Protein AF-A0AAV1R1V4-F1 (afdb_monomer_lite)

Structure (mmCIF, N/CA/C/O backbone):
data_AF-A0AAV1R1V4-F1
#
_entry.id   AF-A0AAV1R1V4-F1
#
loop_
_atom_site.group_PDB
_atom_site.id
_atom_site.type_symbol
_atom_site.label_atom_id
_atom_site.label_alt_id
_atom_site.label_comp_id
_atom_site.label_asym_id
_atom_site.label_entity_id
_atom_site.label_seq_id
_atom_site.pdbx_PDB_ins_code
_atom_site.Cartn_x
_atom_site.Cartn_y
_atom_site.Cartn_z
_atom_site.occupancy
_atom_site.B_iso_or_equiv
_atom_site.auth_seq_id
_atom_site.auth_comp_id
_atom_site.auth_asym_id
_atom_site.auth_atom_id
_atom_site.pdbx_PDB_model_num
ATOM 1 N N . MET A 1 1 ? 17.880 21.051 2.749 1.00 27.53 1 MET A N 1
ATOM 2 C CA . MET A 1 1 ? 17.413 20.351 3.960 1.00 27.53 1 MET A CA 1
ATOM 3 C C . MET A 1 1 ? 16.060 20.949 4.289 1.00 27.53 1 MET A C 1
ATOM 5 O O . MET A 1 1 ? 16.006 22.038 4.842 1.00 27.53 1 MET A O 1
ATOM 9 N N . ALA A 1 2 ? 14.992 20.362 3.761 1.00 28.17 2 ALA A N 1
ATOM 10 C CA . ALA A 1 2 ? 13.659 20.901 3.965 1.00 28.17 2 ALA A CA 1
ATOM 11 C C . ALA A 1 2 ? 13.100 20.283 5.248 1.00 28.17 2 ALA A C 1
ATOM 13 O O . ALA A 1 2 ? 12.922 19.073 5.330 1.00 28.17 2 ALA A O 1
ATOM 14 N N . VAL A 1 3 ? 12.940 21.111 6.277 1.00 36.62 3 VAL A N 1
ATOM 15 C CA . VAL A 1 3 ? 12.223 20.744 7.497 1.00 36.62 3 VAL A CA 1
ATOM 16 C C . VAL A 1 3 ? 10.755 20.985 7.183 1.00 36.62 3 VAL A C 1
ATOM 18 O O . VAL A 1 3 ? 10.314 22.132 7.149 1.00 36.62 3 VAL A O 1
ATOM 21 N N . TYR A 1 4 ? 10.024 19.926 6.855 1.00 47.38 4 TYR A N 1
ATOM 22 C CA . TYR A 1 4 ? 8.579 20.005 6.696 1.00 47.38 4 TYR A CA 1
ATOM 23 C C . TYR A 1 4 ? 7.939 19.624 8.021 1.00 47.38 4 TYR A C 1
ATOM 25 O O . TYR A 1 4 ? 7.978 18.469 8.436 1.00 47.38 4 TYR A O 1
ATOM 33 N N . ASN A 1 5 ? 7.392 20.635 8.693 1.00 48.94 5 ASN A N 1
ATOM 34 C CA . ASN A 1 5 ? 6.541 20.447 9.854 1.00 48.94 5 ASN A CA 1
ATOM 35 C C . ASN A 1 5 ? 5.344 19.587 9.445 1.00 48.94 5 ASN A C 1
ATOM 37 O O . ASN A 1 5 ? 4.716 19.839 8.415 1.00 48.94 5 ASN A O 1
ATOM 41 N N . HIS A 1 6 ? 5.011 18.594 10.258 1.00 57.38 6 HIS A N 1
ATOM 42 C CA . HIS A 1 6 ? 3.674 18.025 10.228 1.00 57.38 6 HIS A CA 1
ATOM 43 C C . HIS A 1 6 ? 2.670 19.146 10.506 1.00 57.38 6 HIS A C 1
ATOM 45 O O . HIS A 1 6 ? 2.878 19.933 11.429 1.00 57.38 6 HIS A O 1
ATOM 51 N N . ASP A 1 7 ? 1.609 19.245 9.700 1.00 64.69 7 ASP A N 1
ATOM 52 C CA . ASP A 1 7 ? 0.591 20.289 9.891 1.00 64.69 7 ASP A CA 1
ATOM 53 C C . ASP A 1 7 ? -0.180 20.045 11.205 1.00 64.69 7 ASP A C 1
ATOM 55 O O . ASP A 1 7 ? -0.675 20.986 11.827 1.00 64.69 7 ASP A O 1
ATOM 59 N N . VAL A 1 8 ? -0.264 18.776 11.635 1.00 76.19 8 VAL A N 1
ATOM 60 C CA . VAL A 1 8 ? -0.938 18.326 12.858 1.00 76.19 8 VAL A CA 1
ATOM 61 C C . VAL A 1 8 ? -0.197 17.129 13.468 1.00 76.19 8 VAL A C 1
ATOM 63 O O . VAL A 1 8 ? 0.176 16.191 12.758 1.00 76.19 8 VAL A O 1
ATOM 66 N N . GLU A 1 9 ? -0.037 17.141 14.791 1.00 81.38 9 GLU A N 1
ATOM 67 C CA . GLU A 1 9 ? 0.469 16.024 15.593 1.00 81.38 9 GLU A CA 1
ATOM 68 C C . GLU A 1 9 ? -0.684 15.395 16.388 1.00 81.38 9 GLU A C 1
ATOM 70 O O . GLU A 1 9 ? -1.425 16.094 17.083 1.00 81.38 9 GLU A O 1
ATOM 75 N N . LEU A 1 10 ? -0.855 14.076 16.265 1.00 78.81 10 LEU A N 1
ATOM 76 C CA . LEU A 1 10 ? -1.743 13.291 17.121 1.00 78.81 10 LEU A CA 1
ATOM 77 C C . LEU A 1 10 ? -0.886 12.504 18.113 1.00 78.81 10 LEU A C 1
ATOM 79 O O . LEU A 1 10 ? -0.370 11.432 17.793 1.00 78.81 10 LEU A O 1
ATOM 83 N N . ASP A 1 11 ? -0.735 13.061 19.310 1.00 70.88 11 ASP A N 1
ATOM 84 C CA . ASP A 1 11 ? 0.036 12.473 20.404 1.00 70.88 11 ASP A CA 1
ATOM 85 C C . ASP A 1 11 ? -0.834 11.600 21.335 1.00 70.88 11 ASP A C 1
ATOM 87 O O . ASP A 1 11 ? -1.972 11.245 21.041 1.00 70.88 11 ASP A O 1
ATOM 91 N N . GLU A 1 12 ? -0.318 11.200 22.491 1.00 64.69 12 GLU A N 1
ATOM 92 C CA . GLU A 1 12 ? -1.067 10.340 23.417 1.00 64.69 12 GLU A CA 1
ATOM 93 C C . GLU A 1 12 ? -2.233 11.068 24.117 1.00 64.69 12 GLU A C 1
ATOM 95 O O . GLU A 1 12 ? -3.097 10.425 24.726 1.00 64.69 12 GLU A O 1
ATOM 100 N N . PHE A 1 13 ? -2.316 12.397 24.009 1.00 68.12 13 PHE A N 1
ATOM 101 C CA . PHE A 1 13 ? -3.248 13.237 24.755 1.00 68.12 13 PHE A CA 1
ATOM 102 C C . PHE A 1 13 ? -4.506 13.623 23.972 1.00 68.12 13 PHE A C 1
ATOM 104 O O . PHE A 1 13 ? -5.489 14.021 24.605 1.00 68.12 13 PHE A O 1
ATOM 111 N N . PHE A 1 14 ? -4.561 13.446 22.643 1.00 75.94 14 PHE A N 1
ATOM 112 C CA . PHE A 1 14 ? -5.799 13.747 21.907 1.00 75.94 14 PHE A CA 1
ATOM 113 C C . PHE A 1 14 ? -6.952 12.860 22.396 1.00 75.94 14 PHE A C 1
ATOM 115 O O . PHE A 1 14 ? -6.789 11.661 22.624 1.00 75.94 14 PHE A O 1
ATOM 122 N N . SER A 1 15 ? -8.140 13.434 22.560 1.00 73.94 15 SER A N 1
ATOM 123 C CA . SER A 1 15 ? -9.342 12.692 22.940 1.00 73.94 15 SER A CA 1
ATOM 124 C C . SER A 1 15 ? -10.333 12.741 21.792 1.00 73.94 15 SER A C 1
ATOM 126 O O . SER A 1 15 ? -10.807 13.811 21.414 1.00 73.94 15 SER A O 1
ATOM 128 N N . ILE A 1 16 ? -10.628 11.577 21.224 1.00 77.94 16 ILE A N 1
ATOM 129 C CA . ILE A 1 16 ? -11.645 11.409 20.193 1.00 77.94 16 ILE A CA 1
ATOM 130 C C . ILE A 1 16 ? -12.562 10.272 20.621 1.00 77.94 16 ILE A C 1
ATOM 132 O O . ILE A 1 16 ? -12.105 9.287 21.203 1.00 77.94 16 ILE A O 1
ATOM 136 N N . ASN A 1 17 ? -13.858 10.421 20.375 1.00 80.38 17 ASN A N 1
ATOM 137 C CA . ASN A 1 17 ? -14.842 9.404 20.710 1.00 80.38 17 ASN A CA 1
ATOM 138 C C . ASN A 1 17 ? -15.945 9.404 19.651 1.00 80.38 17 ASN A C 1
ATOM 140 O O . ASN A 1 17 ? -16.964 10.079 19.797 1.00 80.38 17 ASN A O 1
ATOM 144 N N . LEU A 1 18 ? -15.692 8.714 18.539 1.00 85.25 18 LEU A N 1
ATOM 145 C CA . LEU A 1 18 ? -16.556 8.713 17.361 1.00 85.25 18 LEU A CA 1
ATOM 146 C C . LEU A 1 18 ? -17.000 7.279 17.057 1.00 85.25 18 LEU A C 1
ATOM 148 O O . LEU A 1 18 ? -16.616 6.686 16.053 1.00 85.25 18 LEU A O 1
ATOM 152 N N . HIS A 1 19 ? -17.851 6.728 17.926 1.00 85.12 19 HIS A N 1
ATOM 153 C CA . HIS A 1 19 ? -18.336 5.339 17.849 1.00 85.12 19 HIS A CA 1
ATOM 154 C C . HIS A 1 19 ? -19.030 4.965 16.540 1.00 85.12 19 HIS A C 1
ATOM 156 O O . HIS A 1 19 ? -19.110 3.789 16.207 1.00 85.12 19 HIS A O 1
ATOM 162 N N . SER A 1 20 ? -19.547 5.949 15.807 1.00 90.06 20 SER A N 1
ATOM 163 C CA . SER A 1 20 ? -20.237 5.749 14.527 1.00 90.06 20 SER A CA 1
ATOM 164 C C . SER A 1 20 ? -19.369 6.079 13.311 1.00 90.06 20 SER A C 1
ATOM 166 O O . SER A 1 20 ? -19.881 6.104 12.194 1.00 90.06 20 SER A O 1
ATOM 168 N N . LEU A 1 21 ? -18.080 6.380 13.505 1.00 92.69 21 LEU A N 1
ATOM 169 C CA . LEU A 1 21 ? -17.182 6.698 12.401 1.00 92.69 21 LEU A CA 1
ATOM 170 C C . LEU A 1 21 ? -16.911 5.442 11.570 1.00 92.69 21 LEU A C 1
ATOM 172 O O . LEU A 1 21 ? -16.396 4.455 12.086 1.00 92.69 21 LEU A O 1
ATOM 176 N N . LEU A 1 22 ? -17.245 5.511 10.282 1.00 92.06 22 LEU A N 1
ATOM 177 C CA . LEU A 1 22 ? -17.006 4.432 9.319 1.00 92.06 22 LEU A CA 1
ATOM 178 C C . LEU A 1 22 ? -15.740 4.675 8.493 1.00 92.06 22 LEU A C 1
ATOM 180 O O . LEU A 1 22 ? -15.014 3.742 8.176 1.00 92.06 22 LEU A O 1
ATOM 184 N N . LYS A 1 23 ? -15.457 5.937 8.155 1.00 93.12 23 LYS A N 1
ATOM 185 C CA . LYS A 1 23 ? -14.339 6.309 7.285 1.00 93.12 23 LYS A CA 1
ATOM 186 C C . LYS A 1 23 ? -13.440 7.323 7.960 1.00 93.12 23 LYS A C 1
ATOM 188 O O . LYS A 1 23 ? -13.929 8.334 8.463 1.00 93.12 23 LYS A O 1
ATOM 193 N N . LEU A 1 24 ? -12.137 7.085 7.906 1.00 91.06 24 LEU A N 1
ATOM 194 C CA . LEU A 1 24 ? -11.121 8.005 8.391 1.00 91.06 24 LEU A CA 1
ATOM 195 C C . LEU A 1 24 ? -10.150 8.345 7.263 1.00 91.06 24 LEU A C 1
ATOM 197 O O . LEU A 1 24 ? -9.556 7.457 6.663 1.00 91.06 24 LEU A O 1
ATOM 201 N N . SER A 1 25 ? -9.942 9.639 7.026 1.00 91.75 25 SER A N 1
ATOM 202 C CA . SER A 1 25 ? -8.880 10.127 6.148 1.00 91.75 25 SER A CA 1
ATOM 203 C C . SER A 1 25 ? -8.007 11.107 6.915 1.00 91.75 25 SER A C 1
ATOM 205 O O . SER A 1 25 ? -8.506 12.117 7.409 1.00 91.75 25 SER A O 1
ATOM 207 N N . LEU A 1 26 ? -6.714 10.815 7.001 1.00 88.62 26 LEU A N 1
ATOM 208 C CA . LEU A 1 26 ? -5.700 11.693 7.573 1.00 88.62 26 LEU A CA 1
ATOM 209 C C . LEU A 1 26 ? -4.742 12.125 6.468 1.00 88.62 26 LEU A C 1
ATOM 211 O O . LEU A 1 26 ? -4.333 11.307 5.645 1.00 88.62 26 LEU A O 1
ATOM 215 N N . THR A 1 27 ? -4.381 13.406 6.461 1.00 87.75 27 THR A N 1
ATOM 216 C CA . THR A 1 27 ? -3.464 13.975 5.471 1.00 87.75 27 THR A CA 1
ATOM 217 C C . THR A 1 27 ? -2.406 14.820 6.170 1.00 87.75 27 THR A C 1
ATOM 219 O O . THR A 1 27 ? -2.764 15.726 6.917 1.00 87.75 27 THR A O 1
ATOM 222 N N . LYS A 1 28 ? -1.117 14.546 5.926 1.00 83.75 28 LYS A N 1
ATOM 223 C CA . LYS A 1 28 ? 0.035 15.266 6.511 1.00 83.75 28 LYS A CA 1
ATOM 224 C C . LYS A 1 28 ? 0.076 15.273 8.048 1.00 83.75 28 LYS A C 1
ATOM 226 O O . LYS A 1 28 ? 0.522 16.241 8.663 1.00 83.75 28 LYS A O 1
ATOM 231 N N . VAL A 1 29 ? -0.371 14.179 8.664 1.00 83.88 29 VAL A N 1
ATOM 232 C CA . VAL A 1 29 ? -0.434 14.027 10.127 1.00 83.88 29 VAL A CA 1
ATOM 233 C C . VAL A 1 29 ? 0.723 13.171 10.633 1.00 83.88 29 VAL A C 1
ATOM 235 O O . VAL A 1 29 ? 0.961 12.089 10.091 1.00 83.88 29 VAL A O 1
ATOM 238 N N . TRP A 1 30 ? 1.401 13.616 11.693 1.00 84.56 30 TRP A N 1
ATOM 239 C CA . TRP A 1 30 ? 2.252 12.724 12.483 1.00 84.56 30 TRP A CA 1
ATOM 240 C C . TRP A 1 30 ? 1.387 11.936 13.461 1.00 84.56 30 TRP A C 1
ATOM 242 O O . TRP A 1 30 ? 0.676 12.520 14.280 1.00 84.56 30 TRP A O 1
ATOM 252 N N . ILE A 1 31 ? 1.418 10.613 13.349 1.00 82.81 31 ILE A N 1
ATOM 253 C CA . ILE A 1 31 ? 0.626 9.697 14.163 1.00 82.81 31 ILE A CA 1
ATOM 254 C C . ILE A 1 31 ? 1.464 8.462 14.477 1.00 82.81 31 ILE A C 1
ATOM 256 O O . ILE A 1 31 ? 1.856 7.722 13.581 1.00 82.81 31 ILE A O 1
ATOM 260 N N . ASN A 1 32 ? 1.752 8.231 15.755 1.00 83.50 32 ASN A N 1
ATOM 261 C CA . ASN A 1 32 ? 2.505 7.054 16.186 1.00 83.50 32 ASN A CA 1
ATOM 262 C C . ASN A 1 32 ? 1.597 5.825 16.414 1.00 83.50 32 ASN A C 1
ATOM 264 O O . ASN A 1 32 ? 0.371 5.933 16.474 1.00 83.50 32 ASN A O 1
ATOM 268 N N . ASP A 1 33 ? 2.191 4.641 16.592 1.00 82.12 33 ASP A N 1
ATOM 269 C CA . ASP A 1 33 ? 1.442 3.386 16.804 1.00 82.12 33 ASP A CA 1
ATOM 270 C C . ASP A 1 33 ? 0.505 3.434 18.032 1.00 82.12 33 ASP A C 1
ATOM 272 O O . ASP A 1 33 ? -0.523 2.754 18.076 1.00 82.12 33 ASP A O 1
ATOM 276 N N . HIS A 1 34 ? 0.845 4.218 19.063 1.00 85.00 34 HIS A N 1
ATOM 277 C CA . HIS A 1 34 ? -0.016 4.398 20.234 1.00 85.00 34 HIS A CA 1
ATOM 278 C C . HIS A 1 34 ? -1.277 5.196 19.879 1.00 85.00 34 HIS A C 1
ATOM 280 O O . HIS A 1 34 ? -2.388 4.760 20.182 1.00 85.00 34 HIS A O 1
ATOM 286 N N . ALA A 1 35 ? -1.110 6.319 19.184 1.00 86.25 35 ALA A N 1
ATOM 287 C CA . ALA A 1 35 ? -2.191 7.156 18.686 1.00 86.25 35 ALA A CA 1
ATOM 288 C C . ALA A 1 35 ? -3.128 6.384 17.741 1.00 86.25 35 ALA A C 1
ATOM 290 O O . ALA A 1 35 ? -4.348 6.480 17.882 1.00 86.25 35 ALA A O 1
ATOM 291 N N . VAL A 1 36 ? -2.583 5.541 16.850 1.00 85.25 36 VAL A N 1
ATOM 292 C CA . VAL A 1 36 ? -3.390 4.645 16.000 1.00 85.25 36 VAL A CA 1
ATOM 293 C C . VAL A 1 36 ? -4.238 3.695 16.850 1.00 85.25 36 VAL A C 1
ATOM 295 O O . VAL A 1 36 ? -5.450 3.621 16.655 1.00 85.25 36 VAL A O 1
ATOM 298 N N . ARG A 1 37 ? -3.648 3.010 17.841 1.00 85.94 37 ARG A N 1
ATOM 299 C CA . ARG A 1 37 ? -4.394 2.090 18.725 1.00 85.94 37 ARG A CA 1
ATOM 300 C C . ARG A 1 37 ? -5.493 2.795 19.513 1.00 85.94 37 ARG A C 1
ATOM 302 O O . ARG A 1 37 ? -6.587 2.253 19.663 1.00 85.94 37 ARG A O 1
ATOM 309 N N . LYS A 1 38 ? -5.224 4.009 19.992 1.00 86.69 38 LYS A N 1
ATOM 310 C CA . LYS A 1 38 ? -6.224 4.837 20.672 1.00 86.69 38 LYS A CA 1
ATOM 311 C C . LYS A 1 38 ? -7.381 5.181 19.736 1.00 86.69 38 LYS A C 1
ATOM 313 O O . LYS A 1 38 ? -8.537 5.042 20.121 1.00 86.69 38 LYS A O 1
ATOM 318 N N . LEU A 1 39 ? -7.078 5.565 18.496 1.00 87.31 39 LEU A N 1
ATOM 319 C CA . LEU A 1 39 ? -8.086 5.866 17.484 1.00 87.31 39 LEU A CA 1
ATOM 320 C C . LEU A 1 39 ? -8.972 4.650 17.192 1.00 87.31 39 LEU A C 1
ATOM 322 O O . LEU A 1 39 ? -10.193 4.782 17.154 1.00 87.31 39 LEU A O 1
ATOM 326 N N . VAL A 1 40 ? -8.360 3.474 17.043 1.00 85.62 40 VAL A N 1
ATOM 327 C CA . VAL A 1 40 ? -9.047 2.193 16.816 1.00 85.62 40 VAL A CA 1
ATOM 328 C C . VAL A 1 40 ? -9.985 1.854 17.974 1.00 85.62 40 VAL A C 1
ATOM 330 O O . VAL A 1 40 ? -11.137 1.495 17.744 1.00 85.62 40 VAL A O 1
ATOM 333 N N . ALA A 1 41 ? -9.531 2.030 19.218 1.00 86.25 41 ALA A N 1
ATOM 334 C CA . ALA A 1 41 ? -10.357 1.804 20.404 1.00 86.25 41 ALA A CA 1
ATOM 335 C C . ALA A 1 41 ? -11.536 2.791 20.504 1.00 86.25 41 ALA A C 1
ATOM 337 O O . ALA A 1 41 ? -12.627 2.418 20.932 1.00 86.25 41 ALA A O 1
ATOM 338 N N . SER A 1 42 ? -11.328 4.042 20.091 1.00 88.06 42 SER A N 1
ATOM 339 C CA . SER A 1 42 ? -12.346 5.099 20.106 1.00 88.06 42 SER A CA 1
ATOM 340 C C . SER A 1 42 ? -13.341 5.043 18.941 1.00 88.06 42 SER A C 1
ATOM 342 O O . SER A 1 42 ? -14.383 5.701 19.002 1.00 88.06 42 SER A O 1
ATOM 344 N N . CYS A 1 43 ? -13.010 4.326 17.864 1.00 90.38 43 CYS A N 1
ATOM 345 C CA . CYS A 1 43 ? -13.773 4.298 16.615 1.00 90.38 43 CYS A CA 1
ATOM 346 C C . CYS A 1 43 ? -13.881 2.855 16.071 1.00 90.38 43 CYS A C 1
ATOM 348 O O . CYS A 1 43 ? -13.325 2.546 15.017 1.00 90.38 43 CYS A O 1
ATOM 350 N N . PRO A 1 44 ? -14.589 1.944 16.765 1.00 87.62 44 PRO A N 1
ATOM 351 C CA . PRO A 1 44 ? -14.555 0.508 16.465 1.00 87.62 44 PRO A CA 1
ATOM 352 C C . PRO A 1 44 ? -15.259 0.099 15.158 1.00 87.62 44 PRO A C 1
ATOM 354 O O . PRO A 1 44 ? -15.099 -1.036 14.712 1.00 87.62 44 PRO A O 1
ATOM 357 N N . LEU A 1 45 ? -16.060 0.986 14.553 1.00 89.69 45 LEU A N 1
ATOM 358 C CA . LEU A 1 45 ? -16.834 0.704 13.336 1.00 89.69 45 LEU A CA 1
ATOM 359 C C . LEU A 1 45 ? -16.137 1.129 12.036 1.00 89.69 45 LEU A C 1
ATOM 361 O O . LEU A 1 45 ? -16.750 1.025 10.974 1.00 89.69 45 LEU A O 1
ATOM 365 N N . ILE A 1 46 ? -14.887 1.600 12.099 1.00 90.00 46 ILE A N 1
ATOM 366 C CA . ILE A 1 46 ? -14.158 2.020 10.900 1.00 90.00 46 ILE A CA 1
ATOM 367 C C . ILE A 1 46 ? -14.004 0.837 9.937 1.00 90.00 46 ILE A C 1
ATOM 369 O O . ILE A 1 46 ? -13.480 -0.216 10.307 1.00 90.00 46 ILE A O 1
ATOM 373 N N . ASP A 1 47 ? -14.425 1.047 8.690 1.00 89.62 47 ASP A N 1
ATOM 374 C CA . ASP A 1 47 ? -14.269 0.107 7.585 1.00 89.62 47 ASP A CA 1
ATOM 375 C C . ASP A 1 47 ? -13.338 0.609 6.463 1.00 89.62 47 ASP A C 1
ATOM 377 O O . ASP A 1 47 ? -12.882 -0.200 5.652 1.00 89.62 47 ASP A O 1
ATOM 381 N N . ASP A 1 48 ? -12.987 1.899 6.451 1.00 88.69 48 ASP A N 1
ATOM 382 C CA . ASP A 1 48 ? -12.113 2.528 5.450 1.00 88.69 48 ASP A CA 1
ATOM 383 C C . ASP A 1 48 ? -11.134 3.517 6.110 1.00 88.69 48 ASP A C 1
ATOM 385 O O . ASP A 1 48 ? -11.551 4.498 6.737 1.00 88.69 48 ASP A O 1
ATOM 389 N N . ILE A 1 49 ? -9.830 3.266 5.964 1.00 87.75 49 ILE A N 1
ATOM 390 C CA . ILE A 1 49 ? -8.757 4.156 6.424 1.00 87.75 49 ILE A CA 1
ATOM 391 C C . ILE A 1 49 ? -7.930 4.634 5.233 1.00 87.75 49 ILE A C 1
ATOM 393 O O . ILE A 1 49 ? -7.424 3.829 4.455 1.00 87.75 49 ILE A O 1
ATOM 397 N N . SER A 1 50 ? -7.700 5.943 5.157 1.00 88.06 50 SER A N 1
ATOM 398 C CA . SER A 1 50 ? -6.752 6.567 4.236 1.00 88.06 50 SER A CA 1
ATOM 399 C C . SER A 1 50 ? -5.730 7.406 5.003 1.00 88.06 50 SER A C 1
ATOM 401 O O . SER A 1 50 ? -6.095 8.347 5.704 1.00 88.06 50 SER A O 1
ATOM 403 N N . LEU A 1 51 ? -4.447 7.082 4.854 1.00 84.75 51 LEU A N 1
ATOM 404 C CA . LEU A 1 51 ? -3.316 7.822 5.413 1.00 84.75 51 LEU A CA 1
ATOM 405 C C . LEU A 1 51 ? -2.501 8.414 4.261 1.00 84.75 51 LEU A C 1
ATOM 407 O O . LEU A 1 51 ? -1.783 7.694 3.569 1.00 84.75 51 LEU A O 1
ATOM 411 N N . ASP A 1 52 ? -2.618 9.720 4.040 1.00 83.50 52 ASP A N 1
ATOM 412 C CA . ASP A 1 52 ? -1.910 10.437 2.980 1.00 83.50 52 ASP A CA 1
ATOM 413 C C . ASP A 1 52 ? -0.812 11.327 3.564 1.00 83.50 52 ASP A C 1
ATOM 415 O O . ASP A 1 52 ? -1.076 12.237 4.343 1.00 83.50 52 ASP A O 1
ATOM 419 N N . ARG A 1 53 ? 0.448 11.089 3.198 1.00 78.81 53 ARG A N 1
ATOM 420 C CA . ARG A 1 53 ? 1.610 11.838 3.715 1.00 78.81 53 ARG A CA 1
ATOM 421 C C . ARG A 1 53 ? 1.714 11.828 5.250 1.00 78.81 53 ARG A C 1
ATOM 423 O O . ARG A 1 53 ? 2.208 12.787 5.838 1.00 78.81 53 ARG A O 1
ATOM 430 N N . CYS A 1 54 ? 1.223 10.775 5.897 1.00 80.00 54 CYS A N 1
ATOM 431 C CA . CYS A 1 54 ? 1.364 10.570 7.339 1.00 80.00 54 CYS A CA 1
ATOM 432 C C . CYS A 1 54 ? 2.690 9.873 7.676 1.00 80.00 54 CYS A C 1
ATOM 434 O O . CYS A 1 54 ? 3.202 9.098 6.868 1.00 80.00 54 CYS A O 1
ATOM 436 N N . SER A 1 55 ? 3.220 10.109 8.876 1.00 77.94 55 SER A N 1
ATOM 437 C CA . SER A 1 55 ? 4.414 9.427 9.405 1.00 77.94 55 SER A CA 1
ATOM 438 C C . SER A 1 55 ? 4.290 9.169 10.910 1.00 77.94 55 SER A C 1
ATOM 440 O O . SER A 1 55 ? 3.292 9.541 11.521 1.00 77.94 55 SER A O 1
ATOM 442 N N . GLY A 1 56 ? 5.290 8.513 11.507 1.00 77.44 56 GLY A N 1
ATOM 443 C CA . GLY A 1 56 ? 5.346 8.211 12.943 1.00 77.44 56 GLY A CA 1
ATOM 444 C C . GLY A 1 56 ? 4.856 6.807 13.309 1.00 77.44 56 GLY A C 1
ATOM 445 O O . GLY A 1 56 ? 5.282 6.267 14.332 1.00 77.44 56 GLY A O 1
ATOM 446 N N . PHE A 1 57 ? 4.024 6.188 12.467 1.00 77.00 57 PHE A N 1
ATOM 447 C CA . PHE A 1 57 ? 3.564 4.810 12.632 1.00 77.00 57 PHE A CA 1
ATOM 448 C C . PHE A 1 57 ? 4.539 3.832 11.964 1.00 77.00 57 PHE A C 1
ATOM 450 O O . PHE A 1 57 ? 5.083 4.112 10.895 1.00 77.00 57 PHE A O 1
ATOM 457 N N . LYS A 1 58 ? 4.759 2.686 12.607 1.00 73.94 58 LYS A N 1
ATOM 458 C CA . LYS A 1 58 ? 5.663 1.610 12.167 1.00 73.94 58 LYS A CA 1
ATOM 459 C C . LYS A 1 58 ? 4.940 0.275 11.988 1.00 73.94 58 LYS A C 1
ATOM 461 O O . LYS A 1 58 ? 5.368 -0.604 11.249 1.00 73.94 58 LYS A O 1
ATOM 466 N N . ASN A 1 59 ? 3.807 0.103 12.658 1.00 73.50 59 ASN A N 1
ATOM 467 C CA . ASN A 1 59 ? 3.079 -1.157 12.636 1.00 73.50 59 ASN A CA 1
ATOM 468 C C . ASN A 1 59 ? 1.652 -0.916 12.174 1.00 73.50 59 ASN A C 1
ATOM 470 O O . ASN A 1 59 ? 0.830 -0.401 12.932 1.00 73.50 59 ASN A O 1
ATOM 474 N N . ILE A 1 60 ? 1.328 -1.326 10.944 1.00 72.75 60 ILE A N 1
ATOM 475 C CA . ILE A 1 60 ? -0.057 -1.243 10.466 1.00 72.75 60 ILE A CA 1
ATOM 476 C C . ILE A 1 60 ? -0.962 -2.211 11.244 1.00 72.75 60 ILE A C 1
ATOM 478 O O . ILE A 1 60 ? -2.145 -1.939 11.385 1.00 72.75 60 ILE A O 1
ATOM 482 N N . ASP A 1 61 ? -0.405 -3.247 11.881 1.00 72.69 61 ASP A N 1
ATOM 483 C CA . ASP A 1 61 ? -1.094 -4.106 12.858 1.00 72.69 61 ASP A CA 1
ATOM 484 C C . ASP A 1 61 ? -1.750 -3.337 14.006 1.00 72.69 61 ASP A C 1
ATOM 486 O O . ASP A 1 61 ? -2.674 -3.847 14.639 1.00 72.69 61 ASP A O 1
ATOM 490 N N . ALA A 1 62 ? -1.337 -2.092 14.262 1.00 72.12 62 ALA A N 1
ATOM 491 C CA . ALA A 1 62 ? -2.033 -1.211 15.190 1.00 72.12 62 ALA A CA 1
ATOM 492 C C . ALA A 1 62 ? -3.524 -1.029 14.833 1.00 72.12 62 ALA A C 1
ATOM 494 O O . ALA A 1 62 ? -4.326 -0.770 15.730 1.00 72.12 62 ALA A O 1
ATOM 495 N N . VAL A 1 63 ? -3.913 -1.214 13.562 1.00 74.25 63 VAL A N 1
ATOM 496 C CA . VAL A 1 63 ? -5.315 -1.213 13.103 1.00 74.25 63 VAL A CA 1
ATOM 497 C C . VAL A 1 63 ? -6.013 -2.571 13.222 1.00 74.25 63 VAL A C 1
ATOM 499 O O . VAL A 1 63 ? -7.212 -2.655 12.976 1.00 74.25 63 VAL A O 1
ATOM 502 N N . GLY A 1 64 ? -5.306 -3.629 13.633 1.00 71.94 64 GLY A N 1
ATOM 503 C CA . GLY A 1 64 ? -5.829 -4.999 13.724 1.00 71.94 64 GLY A CA 1
ATOM 504 C C . GLY A 1 64 ? -7.004 -5.169 14.695 1.00 71.94 64 GLY A C 1
ATOM 505 O O . GLY A 1 64 ? -7.726 -6.158 14.620 1.00 71.94 64 GLY A O 1
ATOM 506 N N . GLY A 1 65 ? -7.250 -4.188 15.570 1.00 72.31 65 GLY A N 1
ATOM 507 C CA . GLY A 1 65 ? -8.453 -4.133 16.406 1.00 72.31 65 GLY A CA 1
ATOM 508 C C . GLY A 1 65 ? -9.749 -3.795 15.649 1.00 72.31 65 GLY A C 1
ATOM 509 O O . GLY A 1 65 ? -10.830 -3.938 16.217 1.00 72.31 65 GLY A O 1
ATOM 510 N N . LEU A 1 66 ? -9.674 -3.356 14.387 1.00 78.31 66 LEU A N 1
ATOM 511 C CA . LEU A 1 66 ? -10.840 -3.018 13.568 1.00 78.31 66 LEU A CA 1
ATOM 512 C C . LEU A 1 66 ? -11.395 -4.256 12.862 1.00 78.31 66 LEU A C 1
ATOM 514 O O . LEU A 1 66 ? -10.980 -4.622 11.765 1.00 78.31 66 LEU A O 1
ATOM 518 N N . LEU A 1 67 ? -12.398 -4.878 13.479 1.00 78.00 67 LEU A N 1
ATOM 519 C CA . LEU A 1 67 ? -13.026 -6.099 12.958 1.00 78.00 67 LEU A CA 1
ATOM 520 C C . LEU A 1 67 ? -13.820 -5.885 11.657 1.00 78.00 67 LEU A C 1
ATOM 522 O O . LEU A 1 67 ? -14.102 -6.850 10.954 1.00 78.00 67 LEU A O 1
ATOM 526 N N . GLN A 1 68 ? -14.208 -4.642 11.356 1.00 81.50 68 GLN A N 1
ATOM 527 C CA . GLN A 1 68 ? -15.007 -4.283 10.177 1.00 81.50 68 GLN A CA 1
ATOM 528 C C . GLN A 1 68 ? -14.167 -3.703 9.035 1.00 81.50 68 GLN A C 1
ATOM 530 O O . GLN A 1 68 ? -14.729 -3.266 8.033 1.00 81.50 68 GLN A O 1
ATOM 535 N N . LEU A 1 69 ? -12.840 -3.677 9.178 1.00 79.62 69 LEU A N 1
ATOM 536 C CA . LEU A 1 69 ? -11.951 -3.032 8.224 1.00 79.62 69 LEU A CA 1
ATOM 537 C C . LEU A 1 69 ? -12.004 -3.722 6.857 1.00 79.62 69 LEU A C 1
ATOM 539 O O . LEU A 1 69 ? -11.695 -4.905 6.731 1.00 79.62 69 LEU A O 1
ATOM 543 N N . LYS A 1 70 ? -12.392 -2.965 5.829 1.00 82.75 70 LYS A N 1
ATOM 544 C CA . LYS A 1 70 ? -12.491 -3.410 4.428 1.00 82.75 70 LYS A CA 1
ATOM 545 C C . LYS A 1 70 ? -11.437 -2.772 3.539 1.00 82.75 70 LYS A C 1
ATOM 547 O O . LYS A 1 70 ? -11.154 -3.281 2.456 1.00 82.75 70 LYS A O 1
ATOM 552 N N . LYS A 1 71 ? -10.874 -1.634 3.941 1.00 82.56 71 LYS A N 1
ATOM 553 C CA . LYS A 1 71 ? -9.890 -0.921 3.132 1.00 82.56 71 LYS A CA 1
ATOM 554 C C . LYS A 1 71 ? -8.892 -0.171 3.999 1.00 82.56 71 LYS A C 1
ATOM 556 O O . LYS A 1 71 ? -9.272 0.537 4.928 1.00 82.56 71 LYS A O 1
ATOM 561 N N . ILE A 1 72 ? -7.620 -0.287 3.628 1.00 81.06 72 ILE A N 1
ATOM 562 C CA . ILE A 1 72 ? -6.557 0.585 4.110 1.00 81.06 72 ILE A CA 1
ATOM 563 C C . ILE A 1 72 ? -5.763 1.100 2.918 1.00 81.06 72 ILE A C 1
ATOM 565 O O . ILE A 1 72 ? -5.196 0.340 2.135 1.00 81.06 72 ILE A O 1
ATOM 569 N N . GLN A 1 73 ? -5.685 2.413 2.796 1.00 82.25 73 GLN A N 1
ATOM 570 C CA . GLN A 1 73 ? -4.885 3.084 1.794 1.00 82.25 73 GLN A CA 1
ATOM 571 C C . GLN A 1 73 ? -3.794 3.893 2.484 1.00 82.25 73 GLN A C 1
ATOM 573 O O . GLN A 1 73 ? -4.079 4.755 3.308 1.00 82.25 73 GLN A O 1
ATOM 578 N N . ILE A 1 74 ? -2.541 3.616 2.137 1.00 78.31 74 ILE A N 1
ATOM 579 C CA . ILE A 1 74 ? -1.380 4.349 2.628 1.00 78.31 74 ILE A CA 1
ATOM 580 C C . ILE A 1 74 ? -0.649 4.960 1.436 1.00 78.31 74 ILE A C 1
ATOM 582 O O . ILE A 1 74 ? -0.110 4.263 0.575 1.00 78.31 74 ILE A O 1
ATOM 586 N N . CYS A 1 75 ? -0.615 6.285 1.403 1.00 77.12 75 CYS A N 1
ATOM 587 C CA . CYS A 1 75 ? 0.123 7.066 0.424 1.00 77.12 75 CYS A CA 1
ATOM 588 C C . CYS A 1 75 ? 1.310 7.730 1.124 1.00 77.12 75 CYS A C 1
ATOM 590 O O . CYS A 1 75 ? 1.157 8.719 1.838 1.00 77.12 75 CYS A O 1
ATOM 592 N N . LEU A 1 76 ? 2.504 7.176 0.927 1.00 70.75 76 LEU A N 1
ATOM 593 C CA . LEU A 1 76 ? 3.746 7.689 1.493 1.00 70.75 76 LEU A CA 1
ATOM 594 C C . LEU A 1 76 ? 4.395 8.687 0.531 1.00 70.75 76 LEU A C 1
ATOM 596 O O . LEU A 1 76 ? 4.507 8.428 -0.668 1.00 70.75 76 LEU A O 1
ATOM 600 N N . TYR A 1 77 ? 4.858 9.815 1.072 1.00 64.94 77 TYR A N 1
ATOM 601 C CA . TYR A 1 77 ? 5.604 10.844 0.344 1.00 64.94 77 TYR A CA 1
ATOM 602 C C . TYR A 1 77 ? 6.887 11.170 1.110 1.00 64.94 77 TYR A C 1
ATOM 604 O O . TYR A 1 77 ? 6.843 11.419 2.313 1.00 64.94 77 TYR A O 1
ATOM 612 N N . LEU A 1 78 ? 8.030 11.149 0.424 1.00 51.25 78 LEU A N 1
ATOM 613 C CA . LEU A 1 78 ? 9.367 11.126 1.040 1.00 51.25 78 LEU A CA 1
ATOM 614 C C . LEU A 1 78 ? 10.05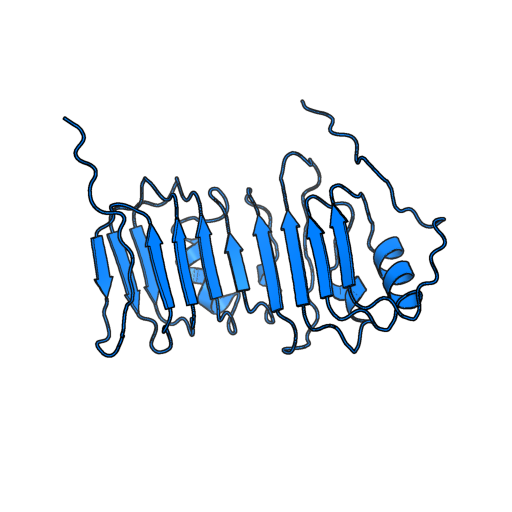8 12.478 1.172 1.00 51.25 78 LEU A C 1
ATOM 616 O O . LEU A 1 78 ? 11.276 12.547 1.307 1.00 51.25 78 LEU A O 1
ATOM 620 N N . ASP A 1 79 ? 9.285 13.551 1.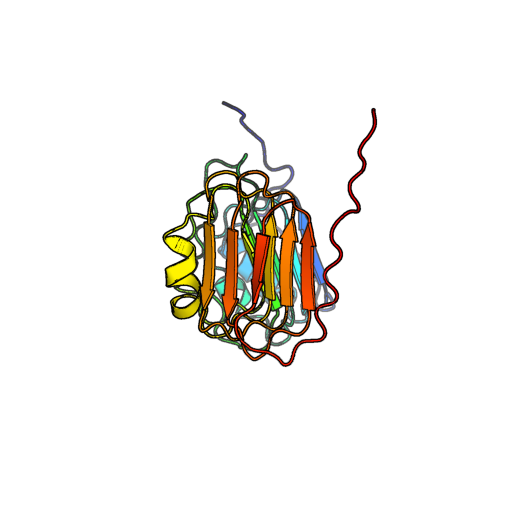265 1.00 52.56 79 ASP A N 1
ATOM 621 C CA . ASP A 1 79 ? 9.825 14.763 1.882 1.00 52.56 79 ASP A CA 1
ATOM 622 C C . ASP A 1 79 ? 10.016 14.580 3.411 1.00 52.56 79 ASP A C 1
ATOM 624 O O . ASP A 1 79 ? 10.588 15.441 4.077 1.00 52.56 79 ASP A O 1
ATOM 628 N N . LEU A 1 80 ? 9.557 13.446 3.968 1.00 50.06 80 LEU A N 1
ATOM 629 C CA . LEU A 1 80 ? 9.636 13.068 5.379 1.00 50.06 80 LEU A CA 1
ATOM 630 C C . LEU A 1 80 ? 10.824 12.123 5.622 1.00 50.06 80 LEU A C 1
ATOM 632 O O . LEU A 1 80 ? 10.869 11.004 5.113 1.00 50.06 80 LEU A O 1
ATOM 636 N N . VAL A 1 81 ? 11.782 12.599 6.418 1.00 43.12 81 VAL A N 1
ATOM 637 C CA . VAL A 1 81 ? 13.096 11.984 6.694 1.00 43.12 81 VAL A CA 1
ATOM 638 C C . VAL A 1 81 ? 13.007 10.597 7.349 1.00 43.12 81 VAL A C 1
ATOM 640 O O . VAL A 1 81 ? 13.944 9.814 7.226 1.00 43.12 81 VAL A O 1
ATOM 643 N N . ASP A 1 82 ? 11.883 10.260 7.981 1.00 50.41 82 ASP A N 1
ATOM 644 C CA . ASP A 1 82 ? 11.797 9.068 8.833 1.00 50.41 82 ASP A CA 1
ATOM 645 C C . ASP A 1 82 ? 11.288 7.803 8.133 1.00 50.41 82 ASP A C 1
ATOM 647 O O . ASP A 1 82 ? 11.319 6.727 8.730 1.00 50.41 82 ASP A O 1
ATOM 651 N N . GLY A 1 83 ? 10.866 7.893 6.865 1.00 51.09 83 GLY A N 1
ATOM 652 C CA . GLY A 1 83 ? 10.275 6.756 6.155 1.00 51.09 83 GLY A CA 1
ATOM 653 C C . GLY A 1 83 ? 9.058 6.170 6.888 1.00 51.09 83 GLY A C 1
ATOM 654 O O . GLY A 1 83 ? 8.662 6.603 7.967 1.00 51.09 83 GLY A O 1
ATOM 655 N N . VAL A 1 84 ? 8.412 5.179 6.285 1.00 52.94 84 VAL A N 1
ATOM 656 C CA . VAL A 1 84 ? 7.451 4.339 7.007 1.00 52.94 84 VAL A CA 1
ATOM 657 C C . VAL A 1 84 ? 7.923 2.913 6.812 1.00 52.94 84 VAL A C 1
ATOM 659 O O . VAL A 1 84 ? 7.812 2.343 5.727 1.00 52.94 84 VAL A O 1
ATOM 662 N N . GLU A 1 85 ? 8.521 2.359 7.859 1.00 57.69 85 GLU A N 1
ATOM 663 C CA . GLU A 1 85 ? 8.799 0.933 7.934 1.00 57.69 85 GLU A CA 1
ATOM 664 C C . GLU A 1 85 ? 7.506 0.262 8.367 1.00 57.69 85 GLU A C 1
ATOM 666 O O . GLU A 1 85 ? 7.087 0.456 9.495 1.00 57.69 85 GLU A O 1
ATOM 671 N N . ILE A 1 86 ? 6.847 -0.466 7.467 1.00 60.84 86 ILE A N 1
ATOM 672 C CA . ILE A 1 86 ? 5.727 -1.334 7.834 1.00 60.84 86 ILE A CA 1
ATOM 673 C C . ILE A 1 86 ? 6.336 -2.690 8.166 1.00 60.84 86 ILE A C 1
ATOM 675 O O . ILE A 1 86 ? 6.767 -3.399 7.259 1.00 60.84 86 ILE A O 1
ATOM 679 N N . GLU A 1 87 ? 6.440 -3.017 9.452 1.00 59.81 87 GLU A N 1
ATOM 680 C CA . GLU A 1 87 ? 7.093 -4.260 9.896 1.00 59.81 87 GLU A CA 1
ATOM 681 C C . GLU A 1 87 ? 6.157 -5.477 9.834 1.00 59.81 87 GLU A C 1
ATOM 683 O O . GLU A 1 87 ? 6.607 -6.605 9.620 1.00 59.81 87 GLU A O 1
ATOM 688 N N . SER A 1 88 ? 4.851 -5.244 9.957 1.00 61.88 88 SER A N 1
ATOM 689 C CA . SER A 1 88 ? 3.809 -6.269 9.925 1.00 61.88 88 SER A CA 1
ATOM 690 C C . SER A 1 88 ? 2.532 -5.723 9.293 1.00 61.88 88 SER A C 1
ATOM 692 O O . SER A 1 88 ? 2.342 -4.505 9.282 1.00 61.88 88 SER A O 1
ATOM 694 N N . CYS A 1 89 ? 1.700 -6.617 8.753 1.00 64.19 89 CYS A N 1
ATOM 695 C CA . CYS A 1 89 ? 0.410 -6.332 8.129 1.00 64.19 89 CYS A CA 1
ATOM 696 C C . CYS A 1 89 ? -0.703 -7.179 8.746 1.00 64.19 89 CYS A C 1
ATOM 698 O O . CYS A 1 89 ? -0.461 -8.355 9.030 1.00 64.19 89 CYS A O 1
ATOM 700 N N . PRO A 1 90 ? -1.942 -6.654 8.847 1.00 63.91 90 PRO A N 1
ATOM 701 C CA . PRO A 1 90 ? -3.034 -7.439 9.379 1.00 63.91 90 PRO A CA 1
ATOM 702 C C . PRO A 1 90 ? -3.238 -8.703 8.537 1.00 63.91 90 PRO A C 1
ATOM 704 O O . PRO A 1 90 ? -3.303 -8.651 7.304 1.00 63.91 90 PRO A O 1
ATOM 707 N N . GLU A 1 91 ? -3.346 -9.843 9.220 1.00 58.66 91 GLU A N 1
ATOM 708 C CA . GLU A 1 91 ? -3.443 -11.169 8.596 1.00 58.66 91 GLU A CA 1
ATOM 709 C C . GLU A 1 91 ? -4.762 -11.395 7.841 1.00 58.66 91 GLU A C 1
ATOM 711 O O . GLU A 1 91 ? -4.899 -12.373 7.105 1.00 58.66 91 GLU A O 1
ATOM 716 N N . SER A 1 92 ? -5.761 -10.520 8.013 1.00 58.44 92 SER A N 1
ATOM 717 C CA . SER A 1 92 ? -7.066 -10.739 7.401 1.00 58.44 92 SER A CA 1
ATOM 718 C C . SER A 1 92 ? -7.022 -10.478 5.891 1.00 58.44 92 SER A C 1
ATOM 720 O O . SER A 1 92 ? -6.632 -9.424 5.401 1.00 58.44 92 SER A O 1
ATOM 722 N N . SER A 1 93 ? -7.472 -11.463 5.121 1.00 50.88 93 SER A N 1
ATOM 723 C CA . SER A 1 93 ? -7.511 -11.442 3.654 1.00 50.88 93 SER A CA 1
ATOM 724 C C . SER A 1 93 ? -8.617 -10.552 3.070 1.00 50.88 93 SER A C 1
ATOM 726 O O . SER A 1 93 ? -8.850 -10.560 1.860 1.00 50.88 93 SER A O 1
ATOM 728 N N . HIS A 1 94 ? -9.344 -9.817 3.913 1.00 53.44 94 HIS A N 1
ATOM 729 C CA . HIS A 1 94 ? -10.617 -9.192 3.553 1.00 53.44 94 HIS A CA 1
ATOM 730 C C . HIS A 1 94 ? -10.527 -7.711 3.209 1.00 53.44 94 HIS A C 1
ATOM 732 O O . HIS A 1 94 ? -11.527 -7.159 2.746 1.00 53.44 94 HIS A O 1
ATOM 738 N N . PHE A 1 95 ? -9.375 -7.068 3.405 1.00 62.12 95 PHE A N 1
ATOM 739 C CA . PHE A 1 95 ? -9.243 -5.648 3.117 1.00 62.12 95 PHE A CA 1
ATOM 740 C C . PHE A 1 95 ? -8.299 -5.359 1.960 1.00 62.12 95 PHE A C 1
ATOM 742 O O . PHE A 1 95 ? -7.260 -5.989 1.770 1.00 62.12 95 PHE A O 1
ATOM 749 N N . LEU A 1 96 ? -8.680 -4.357 1.175 1.00 62.41 96 LEU A N 1
ATOM 750 C CA . LEU A 1 96 ? -7.819 -3.793 0.154 1.00 62.41 96 LEU A CA 1
ATOM 751 C C . LEU A 1 96 ? -6.730 -2.989 0.857 1.00 62.41 96 LEU A C 1
ATOM 753 O O . LEU A 1 96 ? -6.992 -1.876 1.316 1.00 62.41 96 LEU A O 1
ATOM 757 N N . PHE A 1 97 ? -5.526 -3.546 0.935 1.00 67.12 97 PHE A N 1
ATOM 758 C CA . PHE A 1 97 ? -4.348 -2.782 1.309 1.00 67.12 97 PHE A CA 1
ATOM 759 C C . PHE A 1 97 ? -3.704 -2.207 0.047 1.00 67.12 97 PHE A C 1
ATOM 761 O O . PHE A 1 97 ? -3.400 -2.961 -0.874 1.00 67.12 97 PHE A O 1
ATOM 768 N N . SER A 1 98 ? -3.565 -0.879 -0.008 1.00 66.81 98 SER A N 1
ATOM 769 C CA . SER A 1 98 ? -2.941 -0.148 -1.113 1.00 66.81 98 SER A CA 1
ATOM 770 C C . SER A 1 98 ? -1.800 0.715 -0.603 1.00 66.81 98 SER A C 1
ATOM 772 O O . SER A 1 98 ? -2.015 1.566 0.258 1.00 66.81 98 SER A O 1
ATOM 774 N N . LEU A 1 99 ? -0.616 0.549 -1.189 1.00 67.62 99 LEU A N 1
ATOM 775 C CA . LEU A 1 99 ? 0.583 1.296 -0.819 1.00 67.62 99 LEU A CA 1
ATOM 776 C C . LEU A 1 99 ? 1.153 2.074 -2.008 1.00 67.62 99 LEU A C 1
ATOM 778 O O . LEU A 1 99 ? 1.425 1.481 -3.052 1.00 67.62 99 LEU A O 1
ATOM 782 N N . ARG A 1 100 ? 1.384 3.381 -1.822 1.00 68.12 100 ARG A N 1
ATOM 783 C CA . ARG A 1 100 ? 2.148 4.242 -2.741 1.00 68.12 100 ARG A CA 1
ATOM 784 C C . ARG A 1 100 ? 3.425 4.748 -2.073 1.00 68.12 100 ARG A C 1
ATOM 786 O O . ARG A 1 100 ? 3.335 5.297 -0.984 1.00 68.12 100 ARG A O 1
ATOM 793 N N . SER A 1 101 ? 4.592 4.565 -2.702 1.00 64.25 101 SER A N 1
ATOM 794 C CA . SER A 1 101 ? 5.901 4.990 -2.162 1.00 64.25 101 SER A CA 1
ATOM 795 C C . SER A 1 101 ? 6.853 5.497 -3.251 1.00 64.25 101 SER A C 1
ATOM 797 O O . SER A 1 101 ? 6.875 4.931 -4.344 1.00 64.25 101 SER A O 1
ATOM 799 N N . GLU A 1 102 ? 7.649 6.530 -2.926 1.00 59.19 102 GLU A N 1
ATOM 800 C CA . GLU A 1 102 ? 8.609 7.202 -3.821 1.00 59.19 102 GLU A CA 1
ATOM 801 C C . GLU A 1 102 ? 10.108 6.986 -3.500 1.00 59.19 102 GLU A C 1
ATOM 803 O O . GLU A 1 102 ? 10.942 7.626 -4.144 1.00 59.19 102 GLU A O 1
ATOM 808 N N . GLN A 1 103 ? 10.515 6.075 -2.592 1.00 54.09 103 GLN A N 1
ATOM 809 C CA . GLN A 1 103 ? 11.931 5.690 -2.312 1.00 54.09 103 GLN A CA 1
ATOM 810 C C . GLN A 1 103 ? 12.092 4.217 -1.884 1.00 54.09 103 GLN A C 1
ATOM 812 O O . GLN A 1 103 ? 11.140 3.537 -1.502 1.00 54.09 103 GLN A O 1
ATOM 817 N N . HIS A 1 104 ? 13.344 3.739 -1.942 1.00 49.34 104 HIS A N 1
ATOM 818 C CA . HIS A 1 104 ? 13.803 2.427 -1.480 1.00 49.34 104 HIS A CA 1
ATOM 819 C C . HIS A 1 104 ? 13.876 2.338 0.053 1.00 49.34 104 HIS A C 1
ATOM 821 O O . HIS A 1 104 ? 14.967 2.268 0.593 1.00 49.34 104 HIS A O 1
ATOM 827 N N . ILE A 1 105 ? 12.762 2.295 0.770 1.00 49.06 105 ILE A N 1
ATOM 828 C CA . ILE A 1 105 ? 12.711 1.572 2.051 1.00 49.06 105 ILE A CA 1
ATOM 829 C C . ILE A 1 105 ? 11.286 1.077 2.184 1.00 49.06 105 ILE A C 1
ATOM 831 O O . ILE A 1 105 ? 10.386 1.860 2.455 1.00 49.06 105 ILE A O 1
ATOM 835 N N . LEU A 1 106 ? 11.092 -0.222 1.992 1.00 51.94 106 LEU A N 1
ATOM 836 C CA . LEU A 1 106 ? 9.912 -0.920 2.471 1.00 51.94 106 LEU A CA 1
ATOM 837 C C . LEU A 1 106 ? 10.356 -2.337 2.835 1.00 51.94 106 LEU A C 1
ATOM 839 O O . LEU A 1 106 ? 10.601 -3.153 1.950 1.00 51.94 106 LEU A O 1
ATOM 843 N N . LYS A 1 107 ? 10.396 -2.657 4.131 1.00 57.12 107 LYS A N 1
ATOM 844 C CA . LYS A 1 107 ? 10.277 -4.046 4.608 1.00 57.12 107 LYS A CA 1
ATOM 845 C C . LYS A 1 107 ? 8.820 -4.531 4.491 1.00 57.12 107 LYS A C 1
ATOM 847 O O . LYS A 1 107 ? 8.346 -5.284 5.320 1.00 57.12 107 LYS A O 1
ATOM 852 N N . VAL A 1 108 ? 8.110 -4.121 3.438 1.00 57.84 108 VAL A N 1
ATOM 853 C CA . VAL A 1 108 ? 6.738 -4.581 3.151 1.00 57.84 108 VAL A CA 1
ATOM 854 C C . VAL A 1 108 ? 6.752 -6.014 2.615 1.00 57.84 108 VAL A C 1
ATOM 856 O O . VAL A 1 108 ? 5.707 -6.624 2.457 1.00 57.84 108 VAL A O 1
ATOM 859 N N . ASP A 1 109 ? 7.936 -6.591 2.405 1.00 59.16 109 ASP A N 1
ATOM 860 C CA . ASP A 1 109 ? 8.162 -7.996 2.056 1.00 59.16 109 ASP A CA 1
ATOM 861 C C . ASP A 1 109 ? 7.498 -8.994 3.028 1.00 59.16 109 ASP A C 1
ATOM 863 O O . ASP A 1 109 ? 7.321 -10.157 2.675 1.00 59.16 109 ASP A O 1
ATOM 867 N N . THR A 1 110 ? 7.137 -8.565 4.243 1.00 61.38 110 THR A N 1
ATOM 868 C CA . THR A 1 110 ? 6.401 -9.373 5.230 1.00 61.38 110 THR A CA 1
ATOM 869 C C . THR A 1 110 ? 4.880 -9.343 5.028 1.00 61.38 110 THR A C 1
ATOM 871 O O . THR A 1 110 ? 4.160 -10.140 5.625 1.00 61.38 110 THR A O 1
ATOM 874 N N . CYS A 1 111 ? 4.371 -8.462 4.164 1.00 68.56 111 CYS A N 1
ATOM 875 C CA . CYS A 1 111 ? 2.950 -8.185 3.994 1.00 68.56 111 CYS A CA 1
ATOM 876 C C . CYS A 1 111 ? 2.271 -9.161 3.019 1.00 68.56 111 CYS A C 1
ATOM 878 O O . CYS A 1 111 ? 1.944 -8.819 1.880 1.00 68.56 111 CYS A O 1
ATOM 880 N N . GLN A 1 112 ? 2.040 -10.395 3.471 1.00 75.75 112 GLN A N 1
ATOM 881 C CA . GLN A 1 112 ? 1.483 -11.464 2.631 1.00 75.75 112 GLN A CA 1
ATOM 882 C C . GLN A 1 112 ? -0.002 -11.283 2.266 1.00 75.75 112 GLN A C 1
ATOM 884 O O . GLN A 1 112 ? -0.482 -11.996 1.391 1.00 75.75 112 GLN A O 1
ATOM 889 N N . SER A 1 113 ? -0.723 -10.347 2.896 1.00 75.81 113 SER A N 1
ATOM 890 C CA . SER A 1 113 ? -2.141 -10.039 2.633 1.00 75.81 113 SER A CA 1
ATOM 891 C C . SER A 1 113 ? -2.364 -8.895 1.626 1.00 75.81 113 SER A C 1
ATOM 893 O O . SER A 1 113 ? -3.506 -8.531 1.344 1.00 75.81 113 SER A O 1
ATOM 895 N N . LEU A 1 114 ? -1.296 -8.315 1.062 1.00 77.75 114 LEU A N 1
ATOM 896 C CA . LEU A 1 114 ? -1.379 -7.175 0.144 1.00 77.75 114 LEU A CA 1
ATOM 897 C C . LEU A 1 114 ? -2.037 -7.552 -1.198 1.00 77.75 114 LEU A C 1
ATOM 899 O O . LEU A 1 114 ? -1.451 -8.281 -1.996 1.00 77.75 114 LEU A O 1
ATOM 903 N N . LYS A 1 115 ? -3.217 -6.981 -1.474 1.00 81.81 115 LYS A N 1
ATOM 904 C CA . LYS A 1 115 ? -3.966 -7.182 -2.731 1.00 81.81 115 LYS A CA 1
ATOM 905 C C . LYS A 1 115 ? -3.700 -6.136 -3.810 1.00 81.81 115 LYS A C 1
ATOM 907 O O . LYS A 1 115 ? -3.822 -6.456 -4.987 1.00 81.81 115 LYS A O 1
ATOM 912 N N . SER A 1 116 ? -3.342 -4.902 -3.447 1.00 81.31 116 SER A N 1
ATOM 913 C CA . SER A 1 116 ? -3.082 -3.832 -4.417 1.00 81.31 116 SER A CA 1
ATOM 914 C C . SER A 1 116 ? -1.800 -3.080 -4.094 1.00 81.31 116 SER A C 1
ATOM 916 O O . SER A 1 116 ? -1.601 -2.622 -2.976 1.00 81.31 116 SER A O 1
ATOM 918 N N . LEU A 1 117 ? -0.931 -2.879 -5.078 1.00 80.50 117 LEU A N 1
ATOM 919 C CA . LEU A 1 117 ? 0.328 -2.171 -4.872 1.00 80.50 117 LEU A CA 1
ATOM 920 C C . LEU A 1 117 ? 0.544 -1.114 -5.946 1.00 80.50 117 LEU A C 1
ATOM 922 O O . LEU A 1 117 ? 0.387 -1.382 -7.135 1.00 80.50 117 LEU A O 1
ATOM 926 N N . HIS A 1 118 ? 0.949 0.082 -5.519 1.00 79.81 118 HIS A N 1
ATOM 927 C CA . HIS A 1 118 ? 1.252 1.197 -6.402 1.00 79.81 118 HIS A CA 1
ATOM 928 C C . HIS A 1 118 ? 2.686 1.705 -6.184 1.00 79.81 118 HIS A C 1
ATOM 930 O O . HIS A 1 118 ? 2.896 2.741 -5.549 1.00 79.81 118 HIS A O 1
ATOM 936 N N . PRO A 1 119 ? 3.726 0.993 -6.642 1.00 72.19 119 PRO A N 1
ATOM 937 C CA . PRO A 1 119 ? 5.084 1.448 -6.415 1.00 72.19 119 PRO A CA 1
ATOM 938 C C . PRO A 1 119 ? 5.460 2.558 -7.407 1.00 72.19 119 PRO A C 1
ATOM 940 O O . PRO A 1 119 ? 5.182 2.449 -8.603 1.00 72.19 119 PRO A O 1
ATOM 943 N N . SER A 1 120 ? 6.126 3.612 -6.928 1.00 68.00 120 SER A N 1
ATOM 944 C CA . SER A 1 120 ? 6.620 4.695 -7.784 1.00 68.00 120 SER A CA 1
ATOM 945 C C . SER A 1 120 ? 8.136 4.605 -8.054 1.00 68.00 120 SER A C 1
ATOM 947 O O . SER A 1 120 ? 8.837 3.738 -7.524 1.00 68.00 120 SER A O 1
ATOM 949 N N . SER A 1 121 ? 8.610 5.491 -8.942 1.00 57.22 121 SER A N 1
ATOM 950 C CA . SER A 1 121 ? 9.880 5.552 -9.695 1.00 57.22 121 SER A CA 1
ATOM 951 C C . SER A 1 121 ? 11.157 4.920 -9.130 1.00 57.22 121 SER A C 1
ATOM 953 O O . SER A 1 121 ? 12.000 4.438 -9.890 1.00 57.22 121 SER A O 1
ATOM 955 N N . SER A 1 122 ? 11.352 4.962 -7.824 1.00 55.53 122 SER A N 1
ATOM 956 C CA . SER A 1 122 ? 12.581 4.561 -7.142 1.00 55.53 122 SER A CA 1
ATOM 957 C C . SER A 1 122 ? 12.469 3.182 -6.505 1.00 55.53 122 SER A C 1
ATOM 959 O O . SER A 1 122 ? 13.495 2.557 -6.283 1.00 55.53 122 SER A O 1
ATOM 961 N N . PHE A 1 123 ? 11.256 2.700 -6.237 1.00 56.41 123 PHE A N 1
ATOM 962 C CA . PHE A 1 123 ? 11.022 1.384 -5.659 1.00 56.41 123 PHE A CA 1
ATOM 963 C C . PHE A 1 123 ? 11.207 0.275 -6.692 1.00 56.41 123 PHE A C 1
ATOM 965 O O . PHE A 1 123 ? 11.488 -0.864 -6.355 1.00 56.41 123 PHE A O 1
ATOM 972 N N . VAL A 1 124 ? 11.052 0.600 -7.968 1.00 59.12 124 VAL A N 1
ATOM 973 C CA . VAL A 1 124 ? 10.960 -0.386 -9.032 1.00 59.12 124 VAL A CA 1
ATO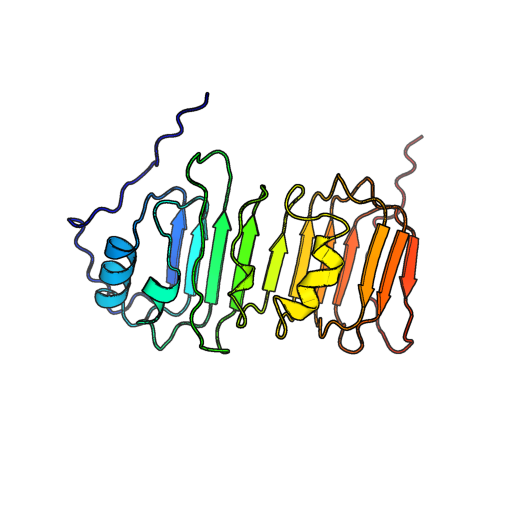M 974 C C . VAL A 1 124 ? 12.319 -0.541 -9.716 1.00 59.12 124 VAL A C 1
ATOM 976 O O . VAL A 1 124 ? 12.751 0.332 -10.468 1.00 59.12 124 VAL A O 1
ATOM 979 N N . THR A 1 125 ? 13.006 -1.647 -9.426 1.00 61.53 125 THR A N 1
ATOM 980 C CA . THR A 1 125 ? 14.218 -2.087 -10.135 1.00 61.53 125 THR A CA 1
ATOM 981 C C . THR A 1 125 ? 13.991 -3.442 -10.789 1.00 61.53 125 THR A C 1
ATOM 983 O O . THR A 1 125 ? 13.133 -4.213 -10.357 1.00 61.53 125 THR A O 1
ATOM 986 N N . ASP A 1 126 ? 14.813 -3.761 -11.790 1.00 60.22 126 ASP A N 1
ATOM 987 C CA . ASP A 1 126 ? 14.747 -5.019 -12.549 1.00 60.22 126 ASP A CA 1
ATOM 988 C C . ASP A 1 126 ? 14.785 -6.259 -11.631 1.00 60.22 126 ASP A C 1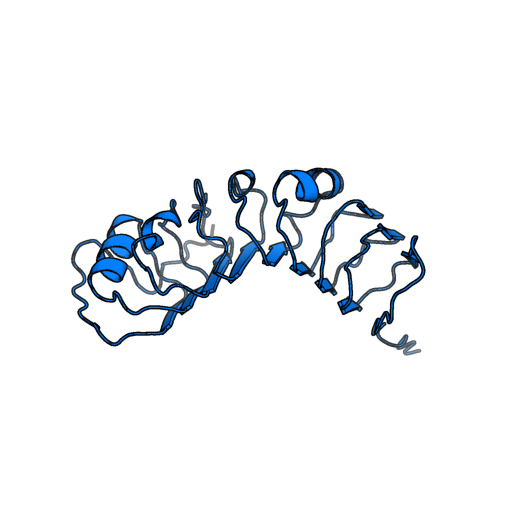
ATOM 990 O O . ASP A 1 126 ? 14.097 -7.247 -11.878 1.00 60.22 126 ASP A O 1
ATOM 994 N N . LEU A 1 127 ? 15.536 -6.180 -10.525 1.00 57.56 127 LEU A N 1
ATOM 995 C CA . LEU A 1 127 ? 15.635 -7.242 -9.518 1.00 57.56 127 LEU A CA 1
ATOM 996 C C . LEU A 1 127 ? 14.363 -7.384 -8.679 1.00 57.56 127 LEU A C 1
ATOM 998 O O . LEU A 1 127 ? 13.979 -8.497 -8.333 1.00 57.56 127 LEU A O 1
ATOM 1002 N N . LEU A 1 128 ? 13.690 -6.280 -8.348 1.00 62.84 128 LEU A N 1
ATOM 1003 C CA . LEU A 1 128 ? 12.504 -6.337 -7.498 1.00 62.84 128 LEU A CA 1
ATOM 1004 C C . LEU A 1 128 ? 11.349 -7.045 -8.211 1.00 62.84 128 LEU A C 1
ATOM 1006 O O . LEU A 1 128 ? 10.712 -7.885 -7.579 1.00 62.84 128 LEU A O 1
ATOM 1010 N N . PHE A 1 129 ? 11.168 -6.826 -9.524 1.00 65.25 129 PHE A N 1
ATOM 1011 C CA . PHE A 1 129 ? 10.162 -7.507 -10.362 1.00 65.25 129 PHE A CA 1
ATOM 1012 C C . PHE A 1 129 ? 10.157 -9.028 -10.233 1.00 65.25 129 PHE A C 1
ATOM 1014 O O . PHE A 1 129 ? 9.092 -9.637 -10.134 1.00 65.25 129 PHE A O 1
ATOM 1021 N N . GLN A 1 130 ? 11.342 -9.633 -10.175 1.00 65.50 130 GLN A N 1
ATOM 1022 C CA . GLN A 1 130 ? 11.481 -11.085 -10.079 1.00 65.50 130 GLN A CA 1
ATOM 1023 C C . GLN A 1 130 ? 11.017 -11.636 -8.724 1.00 65.50 130 GLN A C 1
ATOM 1025 O O . GLN A 1 130 ? 10.623 -12.797 -8.639 1.00 65.50 130 GLN A O 1
ATOM 1030 N N . HIS A 1 131 ? 11.028 -10.811 -7.675 1.00 70.62 131 HIS A N 1
ATOM 1031 C CA . HIS A 1 131 ? 10.726 -11.226 -6.306 1.00 70.62 131 HIS A CA 1
ATOM 1032 C C . HIS A 1 131 ? 9.332 -10.814 -5.817 1.00 70.62 131 HIS A C 1
ATOM 1034 O O . HIS A 1 131 ? 8.887 -11.334 -4.793 1.00 70.62 131 HIS A O 1
ATOM 1040 N N . PHE A 1 132 ? 8.613 -9.928 -6.515 1.00 74.00 132 PHE A N 1
ATOM 1041 C CA . PHE A 1 132 ? 7.266 -9.506 -6.094 1.00 74.00 132 PHE A CA 1
ATOM 1042 C C . PHE A 1 132 ? 6.294 -10.678 -5.973 1.00 74.00 132 PHE A C 1
ATOM 1044 O O . PHE A 1 132 ? 5.593 -10.748 -4.974 1.00 74.00 132 PHE A O 1
ATOM 1051 N N . ALA A 1 133 ? 6.296 -11.623 -6.918 1.00 72.56 133 ALA A N 1
ATOM 1052 C CA . ALA A 1 133 ? 5.402 -12.783 -6.857 1.00 72.56 13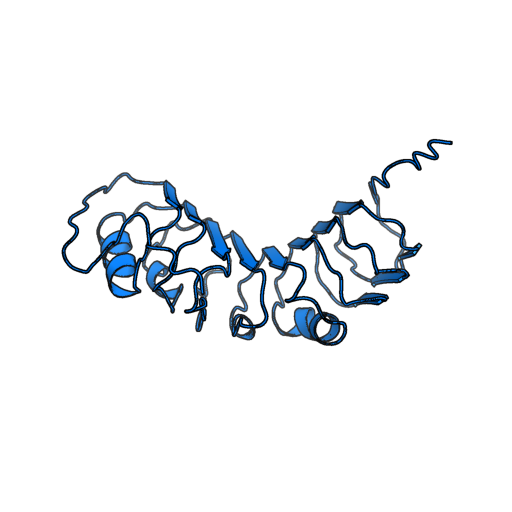3 ALA A CA 1
ATOM 1053 C C . ALA A 1 133 ? 5.593 -13.604 -5.570 1.00 72.56 133 ALA A C 1
ATOM 1055 O O . ALA A 1 133 ? 4.625 -14.068 -4.978 1.00 72.56 133 ALA A O 1
ATOM 1056 N N . SER A 1 134 ? 6.841 -13.759 -5.111 1.00 76.62 134 SER A N 1
ATOM 1057 C CA . SER A 1 134 ? 7.137 -14.452 -3.851 1.00 76.62 134 SER A CA 1
ATOM 1058 C C . SER A 1 134 ? 6.847 -13.610 -2.607 1.00 76.62 134 SER A C 1
ATOM 1060 O O . SER A 1 134 ? 6.551 -14.172 -1.559 1.00 76.62 134 SER A O 1
ATOM 1062 N N . LYS A 1 135 ? 6.950 -12.280 -2.707 1.00 75.44 135 LYS A N 1
ATOM 1063 C CA . LYS A 1 135 ? 6.719 -11.348 -1.592 1.00 75.44 135 LYS A CA 1
ATOM 1064 C C . LYS A 1 135 ? 5.231 -11.077 -1.361 1.00 75.44 135 LYS A C 1
ATOM 1066 O O . LYS A 1 135 ? 4.808 -10.918 -0.224 1.00 75.44 135 LYS A O 1
ATOM 1071 N N . PHE A 1 136 ? 4.447 -11.058 -2.435 1.00 79.31 136 PHE A N 1
ATOM 1072 C CA . PHE A 1 136 ? 3.025 -10.720 -2.438 1.00 79.31 136 PHE A CA 1
ATOM 1073 C C . PHE A 1 136 ? 2.234 -11.809 -3.171 1.00 79.31 136 PHE A C 1
ATOM 1075 O O . PHE A 1 136 ? 1.780 -11.604 -4.299 1.00 79.31 136 PHE A O 1
ATOM 1082 N N . PRO A 1 137 ? 2.083 -12.994 -2.556 1.00 80.12 137 PRO A N 1
ATOM 1083 C CA . PRO A 1 137 ? 1.495 -14.157 -3.220 1.00 80.12 137 PRO A CA 1
ATOM 1084 C C . PRO A 1 137 ? 0.015 -13.975 -3.594 1.00 80.12 137 PRO A C 1
ATOM 1086 O O . PRO A 1 137 ? -0.484 -14.696 -4.454 1.00 80.12 137 PRO A O 1
ATOM 1089 N N . VAL A 1 138 ? -0.682 -13.023 -2.963 1.00 81.94 138 VAL A N 1
ATOM 1090 C CA . VAL A 1 138 ? -2.113 -12.730 -3.174 1.00 81.94 138 VAL A CA 1
ATOM 1091 C C . VAL A 1 138 ? -2.360 -11.394 -3.884 1.00 81.94 138 VAL A C 1
ATOM 1093 O O . VAL A 1 138 ? -3.465 -10.861 -3.825 1.00 81.94 138 VAL A O 1
ATOM 1096 N N . LEU A 1 139 ? -1.337 -10.817 -4.522 1.00 83.31 139 LEU A N 1
ATOM 1097 C CA . LEU A 1 139 ? -1.466 -9.530 -5.198 1.00 83.31 139 LEU A CA 1
ATOM 1098 C C . LEU A 1 139 ? -2.370 -9.651 -6.434 1.00 83.31 139 LEU A C 1
ATOM 1100 O O . LEU A 1 139 ? -2.038 -10.352 -7.388 1.00 83.31 139 LEU A O 1
ATOM 1104 N N . GLU A 1 140 ? -3.483 -8.923 -6.416 1.00 87.06 140 GLU A N 1
ATOM 1105 C CA . GLU A 1 140 ? -4.500 -8.893 -7.472 1.00 87.06 140 GLU A CA 1
ATOM 1106 C C . GLU A 1 140 ? -4.296 -7.680 -8.396 1.00 87.06 140 GLU A C 1
ATOM 1108 O O . GLU A 1 140 ? -4.495 -7.772 -9.604 1.00 87.06 140 GLU A O 1
ATOM 1113 N N . SER A 1 141 ? -3.852 -6.540 -7.859 1.00 85.12 141 SER A N 1
ATOM 1114 C CA . SER A 1 141 ? -3.694 -5.290 -8.609 1.00 85.12 141 SER A CA 1
ATOM 1115 C C . SER A 1 141 ? -2.291 -4.700 -8.470 1.00 85.12 141 SER A C 1
ATOM 1117 O O . SER A 1 141 ? -1.778 -4.522 -7.363 1.00 85.12 141 SER A O 1
ATOM 1119 N N . LEU A 1 142 ? -1.672 -4.339 -9.594 1.00 83.25 142 LEU A N 1
ATOM 1120 C CA . LEU A 1 142 ? -0.373 -3.668 -9.625 1.00 83.25 142 LEU A CA 1
ATOM 1121 C C . LEU A 1 142 ? -0.422 -2.446 -10.541 1.00 83.25 142 LEU A C 1
ATOM 1123 O O . LEU A 1 142 ? -0.600 -2.586 -11.747 1.00 83.25 142 LEU A O 1
ATOM 1127 N N . THR A 1 143 ? -0.160 -1.263 -9.991 1.00 82.31 143 THR A N 1
ATOM 1128 C CA . THR A 1 143 ? -0.053 -0.024 -10.771 1.00 82.31 143 THR A CA 1
ATOM 1129 C C . THR A 1 143 ? 1.337 0.578 -10.629 1.00 82.31 143 THR A C 1
ATOM 1131 O O . THR A 1 143 ? 1.700 1.053 -9.564 1.00 82.31 143 THR A O 1
ATOM 1134 N N . ILE A 1 144 ? 2.113 0.634 -11.701 1.00 78.81 144 ILE A N 1
ATOM 1135 C CA . ILE A 1 144 ? 3.478 1.162 -11.691 1.00 78.81 144 ILE A CA 1
ATOM 1136 C C . ILE A 1 144 ? 3.481 2.538 -12.339 1.00 78.81 144 ILE A C 1
ATOM 1138 O O . ILE A 1 144 ? 3.132 2.674 -13.510 1.00 78.81 144 ILE A O 1
ATOM 1142 N N . SER A 1 145 ? 3.929 3.560 -11.616 1.00 77.12 145 SER A N 1
ATOM 1143 C CA . SER A 1 145 ? 4.037 4.907 -12.175 1.00 77.12 145 SER A CA 1
ATOM 1144 C C . SER A 1 145 ? 5.459 5.445 -12.115 1.00 77.12 145 SER A C 1
ATOM 1146 O O . SER A 1 145 ? 6.194 5.222 -11.153 1.00 77.12 145 SER A O 1
ATOM 1148 N N . GLU A 1 146 ? 5.828 6.226 -13.127 1.00 74.44 146 GLU A N 1
ATOM 1149 C CA . GLU A 1 146 ? 7.069 7.007 -13.144 1.00 74.44 146 GLU A CA 1
ATOM 1150 C C . GLU A 1 146 ? 8.354 6.163 -13.063 1.00 74.44 146 GLU A C 1
ATOM 1152 O O . GLU A 1 146 ? 9.388 6.654 -12.625 1.00 74.44 146 GLU A O 1
ATOM 1157 N N . CYS A 1 147 ? 8.353 4.898 -13.493 1.00 74.12 147 CYS A N 1
ATOM 1158 C CA . CYS A 1 147 ? 9.566 4.075 -13.505 1.00 74.12 147 CYS A CA 1
ATOM 1159 C C . CYS A 1 147 ? 10.607 4.637 -14.492 1.00 74.12 147 CYS A C 1
ATOM 1161 O O . CYS A 1 147 ? 10.415 4.618 -15.711 1.00 74.12 147 CYS A O 1
ATOM 1163 N N . ARG A 1 148 ? 11.726 5.152 -13.959 1.00 72.56 148 ARG A N 1
ATOM 1164 C CA . ARG A 1 148 ? 12.812 5.773 -14.747 1.00 72.56 148 ARG A CA 1
ATOM 1165 C C . ARG A 1 148 ? 14.095 4.945 -14.795 1.00 72.56 148 ARG A C 1
ATOM 1167 O O . ARG A 1 148 ? 14.988 5.283 -15.562 1.00 72.56 148 ARG A O 1
ATOM 1174 N N . LYS A 1 149 ? 14.243 3.905 -13.974 1.00 71.12 149 LYS A N 1
ATOM 1175 C CA . LYS A 1 149 ? 15.500 3.137 -13.894 1.00 71.12 149 LYS A CA 1
ATOM 1176 C C . LYS A 1 149 ? 15.500 1.893 -14.783 1.00 71.12 149 LYS A C 1
ATOM 1178 O O . LYS A 1 149 ? 16.540 1.558 -15.341 1.00 71.12 149 LYS A O 1
ATOM 1183 N N . SER A 1 150 ? 14.350 1.242 -14.918 1.00 75.25 150 SER A N 1
ATOM 1184 C CA . SER A 1 150 ? 14.216 -0.017 -15.648 1.00 75.25 150 SER A CA 1
ATOM 1185 C C . SER A 1 150 ? 14.065 0.197 -17.149 1.00 75.25 150 SER A C 1
ATOM 1187 O O . SER A 1 150 ? 13.371 1.114 -17.588 1.00 75.25 150 SER A O 1
ATOM 1189 N N . LYS A 1 151 ? 14.711 -0.677 -17.929 1.00 78.62 151 LYS A N 1
ATOM 1190 C CA . LYS A 1 151 ? 14.580 -0.733 -19.396 1.00 78.62 151 LYS A CA 1
ATOM 1191 C C . LYS A 1 151 ? 13.694 -1.878 -19.866 1.00 78.62 151 LYS A C 1
ATOM 1193 O O . LYS A 1 151 ? 13.070 -1.770 -20.915 1.00 78.62 151 LYS A O 1
ATOM 1198 N N . GLN A 1 152 ? 13.656 -2.964 -19.104 1.00 77.56 152 GLN A N 1
ATOM 1199 C CA . GLN A 1 152 ? 12.887 -4.158 -19.424 1.00 77.56 152 GLN A CA 1
ATOM 1200 C C . GLN A 1 152 ? 12.014 -4.521 -18.232 1.00 77.56 152 GLN A C 1
ATOM 1202 O O . GLN A 1 152 ? 12.428 -4.346 -17.085 1.00 77.56 152 GLN A O 1
ATOM 1207 N N . MET A 1 153 ? 10.819 -5.037 -18.498 1.00 77.38 153 MET A N 1
ATOM 1208 C CA . MET A 1 153 ? 9.929 -5.540 -17.461 1.00 77.38 153 MET A CA 1
ATOM 1209 C C . MET A 1 153 ? 9.454 -6.937 -17.826 1.00 77.38 153 MET A C 1
ATOM 1211 O O . MET A 1 153 ? 8.873 -7.135 -18.884 1.00 77.38 153 MET A O 1
ATOM 1215 N N . LYS A 1 154 ? 9.673 -7.897 -16.928 1.00 78.94 154 LYS A N 1
ATOM 1216 C CA . LYS A 1 154 ? 9.159 -9.257 -17.076 1.00 78.94 154 LYS A CA 1
ATOM 1217 C C . LYS A 1 154 ? 8.250 -9.590 -15.906 1.00 78.94 154 LYS A C 1
ATOM 1219 O O . LYS A 1 154 ? 8.708 -9.666 -14.766 1.00 78.94 154 LYS A O 1
ATOM 1224 N N . ILE A 1 155 ? 6.978 -9.816 -16.201 1.00 76.12 155 ILE A N 1
ATOM 1225 C CA . ILE A 1 155 ? 5.966 -10.253 -15.245 1.00 76.12 155 ILE A CA 1
ATOM 1226 C C . ILE A 1 155 ? 5.600 -11.681 -15.624 1.00 76.12 155 ILE A C 1
ATOM 1228 O O . ILE A 1 155 ? 5.017 -11.919 -16.671 1.00 76.12 155 ILE A O 1
ATOM 1232 N N . SER A 1 156 ? 5.977 -12.647 -14.792 1.00 74.81 156 SER A N 1
ATOM 1233 C CA . SER A 1 156 ? 5.675 -14.061 -15.037 1.00 74.81 156 SER A CA 1
ATOM 1234 C C . SER A 1 156 ? 5.323 -14.751 -13.733 1.00 74.81 156 SER A C 1
ATOM 1236 O O . SER A 1 156 ? 5.983 -14.497 -12.724 1.00 74.81 156 SER A O 1
ATOM 1238 N N . ARG A 1 157 ? 4.323 -15.641 -13.760 1.00 71.69 157 ARG A N 1
ATOM 1239 C CA . ARG A 1 157 ? 3.826 -16.391 -12.586 1.00 71.69 157 ARG A CA 1
ATOM 1240 C C . ARG A 1 157 ? 3.093 -15.548 -11.538 1.00 71.69 157 ARG A C 1
ATOM 1242 O O . ARG A 1 157 ? 3.086 -15.911 -10.365 1.00 71.69 157 ARG A O 1
ATOM 1249 N N . TRP A 1 158 ? 2.497 -14.429 -11.940 1.00 77.06 158 TRP A N 1
ATOM 1250 C CA . TRP A 1 158 ? 1.650 -13.647 -11.039 1.00 77.06 158 TRP A CA 1
ATOM 1251 C C . TRP A 1 158 ? 0.182 -13.996 -11.274 1.00 77.06 158 TRP A C 1
ATOM 1253 O O . TRP A 1 158 ? -0.231 -14.223 -12.412 1.00 77.06 158 TRP A O 1
ATOM 1263 N N . SER A 1 159 ? -0.605 -13.965 -10.203 1.00 79.44 159 SER A N 1
ATOM 1264 C CA . SER A 1 159 ? -2.067 -14.074 -10.245 1.00 79.44 159 SER A CA 1
ATOM 1265 C C . SER A 1 159 ? -2.722 -12.689 -10.305 1.00 79.44 159 SER A C 1
ATOM 1267 O O . SER A 1 159 ? -3.717 -12.453 -9.630 1.00 79.44 159 SER A O 1
ATOM 1269 N N . LEU A 1 160 ? -2.140 -11.770 -11.087 1.00 84.75 160 LEU A N 1
ATOM 1270 C CA . LEU A 1 160 ? -2.685 -10.424 -11.258 1.00 84.75 160 LEU A CA 1
ATOM 1271 C C . LEU A 1 160 ? -3.998 -10.472 -12.028 1.00 84.75 160 LEU A C 1
ATOM 1273 O O . LEU A 1 160 ? -4.099 -11.141 -13.050 1.00 84.75 160 LEU A O 1
ATOM 1277 N N . GLU A 1 161 ? -4.943 -9.687 -11.545 1.00 87.00 161 GLU A N 1
ATOM 1278 C CA . GLU A 1 161 ? -6.251 -9.390 -12.113 1.00 87.00 161 GLU A CA 1
ATOM 1279 C C . GLU A 1 161 ? -6.228 -8.054 -12.875 1.00 87.00 161 GLU A C 1
ATOM 1281 O O . GLU A 1 161 ? -6.763 -7.923 -13.981 1.00 87.00 161 GLU A O 1
ATOM 1286 N N . SER A 1 162 ? -5.536 -7.065 -12.305 1.00 85.06 162 SER A N 1
ATOM 1287 C CA . SER A 1 162 ? -5.388 -5.724 -12.861 1.00 85.06 162 SER A CA 1
ATOM 1288 C C . SER A 1 162 ? -3.924 -5.305 -12.900 1.00 85.06 162 SER A C 1
ATOM 1290 O O . SER A 1 162 ? -3.196 -5.405 -11.910 1.00 85.06 162 SER A O 1
ATOM 1292 N N . TRP A 1 163 ? -3.494 -4.783 -14.044 1.00 84.25 163 TRP A N 1
ATOM 1293 C CA . TRP A 1 163 ? -2.174 -4.197 -14.206 1.00 84.25 163 TRP A CA 1
ATOM 1294 C C . TRP A 1 163 ? -2.265 -2.834 -14.881 1.00 84.25 163 TRP A C 1
ATOM 1296 O O . TRP A 1 163 ? -2.966 -2.649 -15.876 1.00 84.25 163 TRP A O 1
ATOM 1306 N N . GLU A 1 164 ? -1.535 -1.867 -14.348 1.00 83.06 164 GLU A N 1
ATOM 1307 C CA . GLU A 1 164 ? -1.414 -0.547 -14.938 1.00 83.06 164 GLU A CA 1
ATOM 1308 C C . GLU A 1 164 ? 0.039 -0.091 -14.925 1.00 83.06 164 GLU A C 1
ATOM 1310 O O . GLU A 1 164 ? 0.765 -0.269 -13.948 1.00 83.06 164 GLU A O 1
ATOM 1315 N N . ILE A 1 165 ? 0.454 0.550 -16.009 1.00 79.44 165 ILE A N 1
ATOM 1316 C CA . ILE A 1 165 ? 1.724 1.249 -16.083 1.00 79.44 165 ILE A CA 1
ATOM 1317 C C . ILE A 1 165 ? 1.541 2.628 -16.703 1.00 79.44 165 ILE A C 1
ATOM 1319 O O . ILE A 1 165 ? 0.871 2.797 -17.726 1.00 79.44 165 ILE A O 1
ATOM 1323 N N . SER A 1 166 ? 2.145 3.632 -16.077 1.00 78.81 166 SER A N 1
ATOM 1324 C CA . SER A 1 166 ? 2.058 5.016 -16.531 1.00 78.81 166 SER A CA 1
ATOM 1325 C C . SER A 1 166 ? 3.365 5.775 -16.346 1.00 78.81 166 SER A C 1
ATOM 1327 O O . SER A 1 166 ? 4.146 5.522 -15.427 1.00 78.81 166 SER A O 1
ATOM 1329 N N . SER A 1 167 ? 3.640 6.715 -17.252 1.00 75.19 167 SER A N 1
ATOM 1330 C CA . SER A 1 167 ? 4.781 7.640 -17.155 1.00 75.19 167 SER A CA 1
ATOM 1331 C C . SER A 1 167 ? 6.155 6.954 -17.017 1.00 75.19 167 SER A C 1
ATOM 1333 O O . SER A 1 167 ? 7.095 7.531 -16.468 1.00 75.19 167 SER A O 1
ATOM 1335 N N . CYS A 1 168 ? 6.294 5.720 -17.512 1.00 75.94 168 CYS A N 1
ATOM 1336 C CA . CYS A 1 168 ? 7.530 4.935 -17.461 1.00 75.94 168 CYS A CA 1
ATOM 1337 C C . CYS A 1 168 ? 8.318 5.093 -18.769 1.00 75.94 168 CYS A C 1
ATOM 1339 O O . CYS A 1 168 ? 8.189 4.290 -19.689 1.00 75.94 168 CYS A O 1
ATOM 1341 N N . ILE A 1 169 ? 9.108 6.163 -18.867 1.00 76.19 169 ILE A N 1
ATOM 1342 C CA . ILE A 1 169 ? 9.690 6.628 -20.141 1.00 76.19 169 ILE A CA 1
ATOM 1343 C C . ILE A 1 169 ? 10.867 5.796 -20.669 1.00 76.19 169 ILE A C 1
ATOM 1345 O O . ILE A 1 169 ? 11.156 5.849 -21.858 1.00 76.19 169 ILE A O 1
ATOM 1349 N N . ASN A 1 170 ? 11.564 5.059 -19.799 1.00 77.94 170 ASN A N 1
ATOM 1350 C CA . ASN A 1 170 ? 12.796 4.346 -20.164 1.00 77.94 170 ASN A CA 1
ATOM 1351 C C . ASN A 1 170 ? 12.577 2.860 -20.458 1.00 77.94 170 ASN A C 1
ATOM 1353 O O . ASN A 1 170 ? 13.507 2.186 -20.903 1.00 77.94 170 ASN A O 1
ATOM 1357 N N . ILE A 1 171 ? 11.366 2.359 -20.214 1.00 77.50 171 ILE A N 1
ATOM 1358 C CA . ILE A 1 171 ? 11.004 0.977 -20.503 1.00 77.50 171 ILE A CA 1
ATOM 1359 C C . ILE A 1 171 ? 10.802 0.849 -22.007 1.00 77.50 171 ILE A C 1
ATOM 1361 O O . ILE A 1 171 ? 10.019 1.589 -22.597 1.00 77.50 171 ILE A O 1
ATOM 1365 N N . VAL A 1 172 ? 11.528 -0.083 -22.614 1.00 80.56 172 VAL A N 1
ATOM 1366 C CA . VAL A 1 172 ? 11.495 -0.344 -24.058 1.00 80.56 172 VAL A CA 1
ATOM 1367 C C . VAL A 1 172 ? 10.833 -1.675 -24.394 1.00 80.56 172 VAL A C 1
ATOM 1369 O O . VAL A 1 172 ? 10.323 -1.827 -25.500 1.00 80.56 172 VAL A O 1
ATOM 1372 N N . ASP A 1 173 ? 10.810 -2.609 -23.444 1.00 80.50 173 ASP A N 1
ATOM 1373 C CA . ASP A 1 173 ? 10.349 -3.982 -23.646 1.00 80.50 173 ASP A CA 1
ATOM 1374 C C . ASP A 1 173 ? 9.622 -4.492 -22.391 1.00 80.50 173 ASP A C 1
ATOM 1376 O O . ASP A 1 173 ? 10.110 -4.322 -21.265 1.00 80.50 173 ASP A O 1
ATOM 1380 N N . ILE A 1 174 ? 8.437 -5.069 -22.584 1.00 79.19 174 ILE A N 1
ATOM 1381 C CA . ILE A 1 174 ? 7.588 -5.613 -21.528 1.00 79.19 174 ILE A CA 1
ATOM 1382 C C . ILE A 1 174 ? 7.114 -7.008 -21.934 1.00 79.19 174 ILE A C 1
ATOM 1384 O O . ILE A 1 174 ? 6.388 -7.154 -22.910 1.00 79.19 174 ILE A O 1
ATOM 1388 N N . GLU A 1 175 ? 7.445 -8.018 -21.135 1.00 81.56 175 GLU A N 1
ATOM 1389 C CA . GLU A 1 175 ? 6.969 -9.394 -21.276 1.00 81.56 175 GLU A CA 1
ATOM 1390 C C . GLU A 1 175 ? 5.998 -9.724 -20.137 1.00 81.56 175 GLU A C 1
ATOM 1392 O O . GLU A 1 175 ? 6.367 -9.648 -18.961 1.00 81.56 175 GLU A O 1
ATOM 1397 N N . ILE A 1 176 ? 4.764 -10.105 -20.478 1.00 78.38 176 ILE A N 1
ATOM 1398 C CA . ILE A 1 176 ? 3.719 -10.440 -19.499 1.00 78.38 176 ILE A CA 1
ATOM 1399 C C . ILE A 1 176 ? 3.176 -11.846 -19.741 1.00 78.38 176 ILE A C 1
ATOM 1401 O O . ILE A 1 176 ? 2.693 -12.178 -20.827 1.00 78.38 176 ILE A O 1
ATOM 1405 N N . ASP A 1 177 ? 3.222 -12.641 -18.676 1.00 78.25 177 ASP A N 1
ATOM 1406 C CA . ASP A 1 177 ? 2.674 -13.986 -18.559 1.00 78.25 177 ASP A CA 1
ATOM 1407 C C . ASP A 1 177 ? 1.926 -14.136 -17.220 1.00 78.25 177 ASP A C 1
ATOM 1409 O O . ASP A 1 177 ? 2.484 -14.534 -16.187 1.00 78.25 177 ASP A O 1
ATOM 1413 N N . THR A 1 178 ? 0.648 -13.750 -17.233 1.00 78.00 178 THR A N 1
ATOM 1414 C CA . THR A 1 178 ? -0.258 -13.783 -16.075 1.00 78.00 178 THR A CA 1
ATOM 1415 C C . THR A 1 178 ? -1.627 -14.318 -16.510 1.00 78.00 178 THR A C 1
ATOM 1417 O O . THR A 1 178 ? -2.333 -13.627 -17.248 1.00 78.00 178 THR A O 1
ATOM 1420 N N . PRO A 1 179 ? -2.032 -15.527 -16.082 1.00 75.12 179 PRO A N 1
ATOM 1421 C CA . PRO A 1 179 ? -3.199 -16.219 -16.639 1.00 75.12 179 PRO A CA 1
ATOM 1422 C C . PRO A 1 179 ? -4.550 -15.594 -16.256 1.00 75.12 179 PRO A C 1
ATOM 1424 O O . PRO A 1 179 ? -5.532 -15.825 -16.955 1.00 75.12 179 PRO A O 1
ATOM 1427 N N . ASN A 1 180 ? -4.601 -14.815 -15.171 1.00 81.69 180 ASN A N 1
ATOM 1428 C CA . ASN A 1 180 ? -5.836 -14.244 -14.618 1.00 81.69 180 ASN A CA 1
ATOM 1429 C C . ASN A 1 180 ? -5.983 -12.737 -14.868 1.00 81.69 180 ASN A C 1
ATOM 1431 O O . ASN A 1 180 ? -6.886 -12.115 -14.308 1.00 81.69 180 ASN A O 1
ATOM 1435 N N . LEU A 1 181 ? -5.106 -12.142 -15.683 1.00 80.88 181 LEU A N 1
ATOM 1436 C CA . LEU A 1 181 ? -5.191 -10.714 -15.975 1.00 80.88 181 LEU A CA 1
ATOM 1437 C C . LEU A 1 181 ? -6.513 -10.452 -16.691 1.00 80.88 181 LEU A C 1
ATOM 1439 O O . LEU A 1 181 ? -6.935 -11.248 -17.508 1.00 80.88 181 LEU A O 1
ATOM 1443 N N . PHE A 1 182 ? -7.213 -9.372 -16.403 1.00 80.94 182 PHE A N 1
ATOM 1444 C CA . PHE A 1 182 ? -8.381 -8.988 -17.205 1.00 80.94 182 PHE A CA 1
ATOM 1445 C C . PHE A 1 182 ? -8.386 -7.501 -17.516 1.00 80.94 182 PHE A C 1
ATOM 1447 O O . PHE A 1 182 ? -8.961 -7.097 -18.523 1.00 80.94 182 PHE A O 1
ATOM 1454 N N . THR A 1 183 ? -7.706 -6.691 -16.700 1.00 79.50 183 THR A N 1
ATOM 1455 C CA . THR A 1 183 ? -7.492 -5.268 -16.970 1.00 79.50 183 THR A CA 1
ATOM 1456 C C . THR A 1 183 ? -6.009 -4.989 -17.167 1.00 79.50 183 THR A C 1
ATOM 1458 O O . THR A 1 183 ? -5.184 -5.371 -16.340 1.00 79.50 183 THR A O 1
ATOM 1461 N N . CYS A 1 184 ? -5.671 -4.301 -18.257 1.00 80.25 184 CYS A N 1
ATOM 1462 C CA . CYS A 1 184 ? -4.309 -3.896 -18.586 1.00 80.25 184 CYS A CA 1
ATOM 1463 C C . CYS A 1 184 ? -4.313 -2.470 -19.149 1.00 80.25 184 CYS A C 1
ATOM 1465 O O . CYS A 1 184 ? -4.746 -2.252 -20.279 1.00 80.25 184 CYS A O 1
ATOM 1467 N N . ASN A 1 185 ? -3.807 -1.507 -18.379 1.00 77.38 185 ASN A N 1
ATOM 1468 C CA . ASN A 1 185 ? -3.718 -0.103 -18.780 1.00 77.38 185 ASN A CA 1
ATOM 1469 C C . ASN A 1 185 ? -2.259 0.288 -19.025 1.00 77.38 185 ASN A C 1
ATOM 1471 O O . ASN A 1 185 ? -1.453 0.326 -18.099 1.00 77.38 185 ASN A O 1
ATOM 1475 N N . TYR A 1 186 ? -1.917 0.604 -20.273 1.00 75.94 186 TYR A N 1
ATOM 1476 C CA . TYR A 1 186 ? -0.544 0.894 -20.679 1.00 75.94 186 TYR A CA 1
ATOM 1477 C C . TYR A 1 186 ? -0.404 2.309 -21.246 1.00 75.94 186 TYR A C 1
ATOM 1479 O O . TYR A 1 186 ? -0.844 2.576 -22.359 1.00 75.94 186 TYR A O 1
ATOM 1487 N N . HIS A 1 187 ? 0.280 3.195 -20.521 1.00 73.25 187 HIS A N 1
ATOM 1488 C CA . HIS A 1 187 ? 0.577 4.553 -20.979 1.00 73.25 187 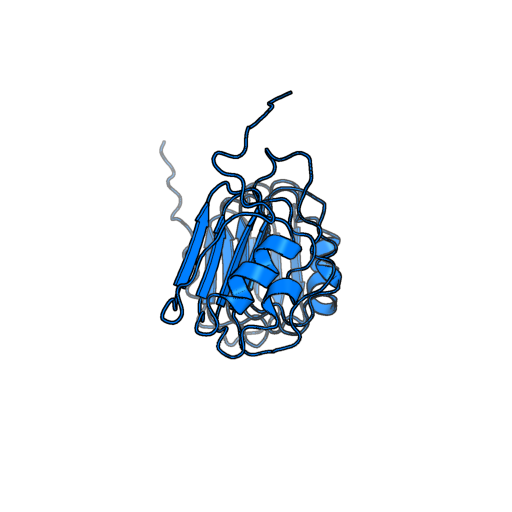HIS A CA 1
ATOM 1489 C C . HIS A 1 187 ? 2.091 4.738 -21.174 1.00 73.25 187 HIS A C 1
ATOM 1491 O O . HIS A 1 187 ? 2.807 5.144 -20.252 1.00 73.25 187 HIS A O 1
ATOM 1497 N N . GLY A 1 188 ? 2.586 4.444 -22.380 1.00 68.62 188 GLY A N 1
ATOM 1498 C CA . GLY A 1 188 ? 3.995 4.617 -22.750 1.00 68.62 188 GLY A CA 1
ATOM 1499 C C . GLY A 1 188 ? 4.297 4.275 -24.215 1.00 68.62 188 GLY A C 1
ATOM 1500 O O . GLY A 1 188 ? 3.384 4.213 -25.037 1.00 68.62 188 GLY A O 1
ATOM 1501 N N . PHE A 1 189 ? 5.581 4.063 -24.531 1.00 67.12 189 PHE A N 1
ATOM 1502 C CA . PHE A 1 189 ? 6.090 3.802 -25.892 1.00 67.12 189 PHE A CA 1
ATOM 1503 C C . PHE A 1 189 ? 6.821 2.451 -26.066 1.00 67.12 189 PHE A C 1
ATOM 1505 O O . PHE A 1 189 ? 7.389 2.188 -27.122 1.00 67.12 189 PHE A O 1
ATOM 1512 N N . ALA A 1 190 ? 6.848 1.615 -25.031 1.00 69.44 190 ALA A N 1
ATOM 1513 C CA . ALA A 1 190 ? 7.474 0.296 -25.011 1.00 69.44 190 ALA A CA 1
ATOM 1514 C C . ALA A 1 190 ? 6.732 -0.709 -25.900 1.00 69.44 190 ALA A C 1
ATOM 1516 O O . ALA A 1 190 ? 5.514 -0.628 -26.075 1.00 69.44 190 ALA A O 1
ATOM 1517 N N . VAL A 1 191 ? 7.467 -1.707 -26.390 1.00 68.75 191 VAL A N 1
ATOM 1518 C CA . VAL A 1 191 ? 6.880 -2.876 -27.051 1.00 68.75 191 VAL A CA 1
ATOM 1519 C C . VAL A 1 191 ? 6.324 -3.823 -25.984 1.00 68.75 191 VAL A C 1
ATOM 1521 O O . VAL A 1 191 ? 7.009 -4.134 -25.012 1.00 68.75 191 VAL A O 1
ATOM 1524 N N . LEU A 1 192 ? 5.076 -4.265 -26.161 1.00 71.56 192 LEU A N 1
ATOM 1525 C CA . LEU A 1 192 ? 4.391 -5.180 -25.246 1.00 71.56 192 LEU A CA 1
ATOM 1526 C C . LEU A 1 192 ? 4.298 -6.583 -25.860 1.00 71.56 192 LEU A C 1
ATOM 1528 O O . LEU A 1 192 ? 3.619 -6.788 -26.867 1.00 71.56 192 LEU A O 1
ATOM 1532 N N . HIS A 1 193 ? 4.948 -7.550 -25.221 1.00 73.88 193 HIS A N 1
ATOM 1533 C CA . HIS A 1 193 ? 4.911 -8.967 -25.552 1.00 73.88 193 HIS A CA 1
ATOM 1534 C C . HIS A 1 193 ? 3.984 -9.706 -24.586 1.00 73.88 193 HIS A C 1
ATOM 1536 O O . HIS A 1 193 ? 4.169 -9.685 -23.369 1.00 73.88 193 HIS A O 1
ATOM 1542 N N . HIS A 1 194 ? 2.990 -10.392 -25.144 1.00 69.38 194 HIS A N 1
ATOM 1543 C CA . HIS A 1 194 ? 2.024 -11.170 -24.385 1.00 69.38 194 HIS A CA 1
ATOM 1544 C C . HIS A 1 194 ? 2.137 -12.657 -24.729 1.00 69.38 194 HIS A C 1
ATOM 1546 O O . HIS A 1 194 ? 2.093 -13.020 -25.905 1.00 69.38 194 HIS A O 1
ATOM 1552 N N . VAL A 1 195 ? 2.300 -13.506 -23.710 1.00 59.44 195 VAL A N 1
ATOM 1553 C CA . VAL A 1 195 ? 2.744 -14.898 -23.904 1.00 59.44 195 VAL A CA 1
ATOM 1554 C C . VAL A 1 195 ? 1.588 -15.918 -23.912 1.00 59.44 195 VAL A C 1
ATOM 1556 O O . VAL A 1 195 ? 1.755 -16.983 -24.502 1.00 59.44 195 VAL A O 1
ATOM 1559 N N . ASN A 1 196 ? 0.394 -15.614 -23.368 1.00 56.34 196 ASN A N 1
ATOM 1560 C CA . ASN A 1 196 ? -0.705 -16.596 -23.245 1.00 56.34 196 ASN A CA 1
ATOM 1561 C C . ASN A 1 196 ? -2.089 -16.105 -23.728 1.00 56.34 196 ASN A C 1
ATOM 1563 O O . ASN A 1 196 ? -2.744 -15.279 -23.109 1.00 56.34 196 ASN A O 1
ATOM 1567 N N . GLY A 1 197 ? -2.566 -16.657 -24.848 1.00 49.53 197 GLY A N 1
ATOM 1568 C CA . GLY A 1 197 ? -3.607 -16.079 -25.709 1.00 49.53 197 GLY A CA 1
ATOM 1569 C C . GLY A 1 197 ? -5.085 -16.286 -25.353 1.00 49.53 197 GLY A C 1
ATOM 1570 O O . GLY A 1 197 ? -5.808 -16.835 -26.173 1.00 49.53 197 GLY A O 1
ATOM 1571 N N . ASN A 1 198 ? -5.576 -15.760 -24.230 1.00 42.44 198 ASN A N 1
ATOM 1572 C CA . ASN A 1 198 ? -7.023 -15.561 -24.019 1.00 42.44 198 ASN A CA 1
ATOM 1573 C C . ASN A 1 198 ? -7.294 -14.271 -23.233 1.00 42.44 198 ASN A C 1
ATOM 1575 O O . ASN A 1 198 ? -7.767 -14.317 -22.102 1.00 42.44 198 ASN A O 1
ATOM 1579 N N . LEU A 1 199 ? -6.960 -13.107 -23.799 1.00 46.53 199 LEU A N 1
ATOM 1580 C CA . LEU A 1 199 ? -7.159 -11.836 -23.101 1.00 46.53 199 LEU A CA 1
ATOM 1581 C C . LEU A 1 199 ? -7.825 -10.780 -23.977 1.00 46.53 199 LEU A C 1
ATOM 1583 O O . LEU A 1 199 ? -7.295 -10.382 -25.012 1.00 46.53 199 LEU A O 1
ATOM 1587 N N . ASN A 1 200 ? -8.975 -10.289 -23.507 1.00 45.19 200 ASN A N 1
ATOM 1588 C CA . ASN A 1 200 ? -9.565 -9.025 -23.941 1.00 45.19 200 ASN A CA 1
ATOM 1589 C C . ASN A 1 200 ? -8.727 -7.882 -23.351 1.00 45.19 200 ASN A C 1
ATOM 1591 O O . ASN A 1 200 ? -9.127 -7.228 -22.394 1.00 45.19 200 ASN A O 1
ATOM 1595 N N . LEU A 1 201 ? -7.527 -7.674 -23.889 1.00 50.44 201 LEU A N 1
ATOM 1596 C CA . LEU A 1 201 ? -6.678 -6.554 -23.503 1.00 50.44 201 LEU A CA 1
ATOM 1597 C C . LEU A 1 201 ? -7.285 -5.258 -24.057 1.00 50.44 201 LEU A C 1
ATOM 1599 O O . LEU A 1 201 ? -7.095 -4.924 -25.225 1.00 50.44 201 LEU A O 1
ATOM 1603 N N . THR A 1 202 ? -7.995 -4.496 -23.227 1.00 49.88 202 THR A N 1
ATOM 1604 C CA . THR A 1 202 ? -8.297 -3.088 -23.524 1.00 49.88 202 THR A CA 1
ATOM 1605 C C . THR A 1 202 ? -7.084 -2.229 -23.174 1.00 49.88 202 THR A C 1
ATOM 1607 O O . THR A 1 202 ? -7.109 -1.461 -22.218 1.00 49.88 202 THR A O 1
ATOM 1610 N N . CYS A 1 203 ? -5.994 -2.380 -23.928 1.00 49.31 203 CYS A N 1
ATOM 1611 C CA . CYS A 1 203 ? -4.821 -1.524 -23.784 1.00 49.31 203 CYS A CA 1
ATOM 1612 C C . CYS A 1 203 ? -5.082 -0.186 -24.482 1.00 49.31 203 CYS A C 1
ATOM 1614 O O . CYS A 1 203 ? -5.104 -0.110 -25.711 1.00 49.31 203 CYS A O 1
ATOM 1616 N N . PHE A 1 204 ? -5.242 0.886 -23.712 1.00 50.41 204 PHE A N 1
ATOM 1617 C CA . PHE A 1 204 ? -5.275 2.241 -24.256 1.00 50.41 204 PHE A CA 1
ATOM 1618 C C . PHE A 1 204 ? -3.851 2.763 -24.440 1.00 50.41 204 PHE A C 1
ATOM 1620 O O . PHE A 1 204 ? -3.301 3.396 -23.548 1.00 50.41 204 PHE A O 1
ATOM 1627 N N . THR A 1 205 ? -3.244 2.524 -25.602 1.00 50.12 205 THR A N 1
ATOM 1628 C CA . THR A 1 205 ? -2.020 3.245 -25.975 1.00 50.12 205 THR A CA 1
ATOM 1629 C C . THR A 1 205 ? -2.395 4.690 -26.315 1.00 50.12 205 THR A C 1
ATOM 1631 O O . THR A 1 205 ? -3.272 4.876 -27.167 1.00 50.12 205 THR A O 1
ATOM 1634 N N . PRO A 1 206 ? -1.772 5.727 -25.725 1.00 43.03 206 PRO A N 1
ATOM 1635 C CA . PRO A 1 206 ? -1.988 7.087 -26.193 1.00 43.03 206 PRO A CA 1
ATOM 1636 C C . PRO A 1 206 ? -1.558 7.158 -27.662 1.00 43.03 206 PRO A C 1
ATOM 1638 O O . PRO A 1 206 ? -0.409 6.881 -28.002 1.00 43.03 206 PRO A O 1
ATOM 1641 N N . SER A 1 207 ? -2.513 7.473 -28.539 1.00 40.22 207 SER A N 1
ATOM 1642 C CA . SER A 1 207 ? -2.274 7.699 -29.962 1.00 40.22 207 SER A CA 1
ATOM 1643 C C . SER A 1 207 ? -1.115 8.674 -30.125 1.00 40.22 207 SER A C 1
ATOM 1645 O O . SER A 1 207 ? -1.111 9.742 -29.509 1.00 40.22 207 SER A O 1
ATOM 1647 N N . THR A 1 208 ? -0.145 8.292 -30.946 1.00 40.03 208 THR A N 1
ATOM 1648 C CA . THR A 1 208 ? 1.004 9.100 -31.342 1.00 40.03 208 THR A CA 1
ATOM 1649 C C . THR A 1 208 ? 0.560 10.504 -31.763 1.00 40.03 208 THR A C 1
ATOM 1651 O O . THR A 1 208 ? 0.145 10.727 -32.897 1.00 40.03 208 THR A O 1
ATOM 1654 N N . PHE A 1 209 ? 0.680 11.489 -30.870 1.00 35.28 209 PHE A N 1
ATOM 1655 C CA . PHE A 1 209 ? 0.731 12.886 -31.286 1.00 35.28 209 PHE A CA 1
ATOM 1656 C C . PHE A 1 209 ? 2.120 13.119 -31.890 1.00 35.28 209 PHE A C 1
ATOM 1658 O O . PHE A 1 209 ? 3.042 13.579 -31.223 1.00 35.28 209 PHE A O 1
ATOM 1665 N N . PHE A 1 210 ? 2.275 12.770 -33.168 1.00 39.81 210 PHE A N 1
ATOM 1666 C CA . PHE A 1 210 ? 3.263 13.432 -34.013 1.00 39.81 210 PHE A CA 1
ATOM 1667 C C . PHE A 1 210 ? 2.743 14.850 -34.271 1.00 39.81 210 PHE A C 1
ATOM 1669 O O . PHE A 1 210 ? 1.971 15.089 -35.195 1.00 39.81 210 PHE A O 1
ATOM 1676 N N . GLY A 1 211 ? 3.112 15.776 -33.387 1.00 32.97 211 GLY A N 1
ATOM 1677 C CA . GLY A 1 211 ? 3.063 17.207 -33.658 1.00 32.97 211 GLY A CA 1
ATOM 1678 C C . GLY A 1 211 ? 4.376 17.611 -34.317 1.00 32.97 211 GLY A C 1
ATOM 1679 O O . GLY A 1 211 ? 5.413 17.571 -33.662 1.00 32.97 211 GLY A O 1
ATOM 1680 N N . SER A 1 212 ? 4.279 17.901 -35.613 1.00 34.19 212 SER A N 1
ATOM 1681 C CA . SER A 1 212 ? 5.275 18.465 -36.538 1.00 34.19 212 SER A CA 1
ATOM 1682 C C . SER A 1 212 ? 6.146 19.583 -35.977 1.00 34.19 212 SER A C 1
ATOM 1684 O O . SER A 1 212 ? 5.558 20.465 -35.310 1.00 34.19 212 SER A O 1
#

Foldseek 3Di:
DDDDDQPEEQDLPDDAACQPDAEDADASYEAALNSLLNVCVRHQNHQYYHYHQYDRYAEQCSNLSRPNHAEYEYEHDPVPPPDHEHCADRPDLRHAYEYEDDAPDYPLLRVQSHAEYEYEAHNDDQVVLVCCCVSHVNHAYYAYEQHAHDQEHEHADHQYQEYHYYNNERHAYYEDHHPNHAEYEYEYDHDYHYDDPDYPYPYDYPPDPPDD

Secondary structure (DSSP, 8-state):
------SEEE-TT-----TT--EEEEESEEE-HHHHHHHHHH-TT--EEEEES-BS---GGGGTT-TT--EEEEE--TTSTT----------TTSEEEEEESSS---GGG-TT--EEEEBTTT--HHHHHHHHHH-TT--EEEEE---S-SEEEEES---SEEEEES-TT--EEEEE-TT--EEEEESS-EEEE-SS-------PPP-----

pLDDT: mean 71.06, std 14.3, range [27.53, 93.12]

Organism: NCBI:txid77055

Sequence (212 aa):
MAVYNHDVELDEFFSINLHSLLKLSLTKVWINDHAVRKLVASCPLIDDISLDRCSGFKNIDAVGGLLQLKKIQICLYLDLVDGVEIESCPESSHFLFSLRSEQHILKVDTCQSLKSLHPSSSFVTDLLFQHFASKFPVLESLTISECRKSKQMKISRWSLESWEISSCINIVDIEIDTPNLFTCNYHGFAVLHHVNGNLNLTCFTPSTFFGS

InterPro domains:
  IPR032675 Leucine-rich repeat domain superfamily [G3DSA:3.80.10.10] (6-181)
  IPR053772 FBD-associated F-box protein At1g61320/At1g61330-like [PTHR34145] (99-192)
  IPR055357 At1g61320/AtMIF1, LRR domain [PF23622] (106-190)

Radius of gyration: 18.99 Å; chains: 1; bounding box: 38×38×61 Å